Protein AF-A0A7J7KX82-F1 (afdb_monomer)

pLDDT: mean 80.0, std 15.64, range [37.56, 97.31]

InterPro domains:
  IPR004158 Protein of unknown function DUF247, plant [PF03140] (2-219)

Structure (mmCIF, N/CA/C/O backbone):
data_AF-A0A7J7KX82-F1
#
_entry.id   AF-A0A7J7KX82-F1
#
loop_
_atom_site.group_PDB
_atom_site.id
_atom_site.type_symbol
_atom_site.label_atom_id
_atom_site.label_alt_id
_atom_site.label_comp_id
_atom_site.label_asym_id
_atom_site.label_entity_id
_atom_site.label_seq_id
_atom_site.pdbx_PDB_ins_code
_atom_site.Cartn_x
_atom_site.Cartn_y
_atom_site.Cartn_z
_atom_site.occupancy
_atom_site.B_iso_or_equiv
_atom_site.auth_seq_id
_atom_site.auth_comp_id
_atom_site.auth_asym_id
_atom_site.auth_atom_id
_atom_site.pdbx_PDB_model_num
ATOM 1 N N . MET A 1 1 ? 6.424 -6.384 -19.119 1.00 61.53 1 MET A N 1
ATOM 2 C CA . MET A 1 1 ? 6.347 -5.651 -17.827 1.00 61.53 1 MET A CA 1
ATOM 3 C C . MET A 1 1 ? 6.086 -4.161 -18.017 1.00 61.53 1 MET A C 1
ATOM 5 O O . MET A 1 1 ? 5.071 -3.708 -17.515 1.00 61.53 1 MET A O 1
ATOM 9 N N . LEU A 1 2 ? 6.943 -3.405 -18.722 1.00 68.00 2 LEU A N 1
ATOM 10 C CA . LEU A 1 2 ? 6.723 -1.962 -18.949 1.00 68.00 2 LEU A CA 1
ATOM 11 C C . LEU A 1 2 ? 5.375 -1.656 -19.607 1.00 68.00 2 LEU A C 1
ATOM 13 O O . LEU A 1 2 ? 4.680 -0.732 -19.201 1.00 68.00 2 LEU A O 1
ATOM 17 N N . GLU A 1 3 ? 4.989 -2.485 -20.568 1.00 71.44 3 GLU A N 1
ATOM 18 C CA . GLU A 1 3 ? 3.703 -2.390 -21.243 1.00 71.44 3 GLU A CA 1
ATOM 19 C C . GLU A 1 3 ? 2.516 -2.591 -20.299 1.00 71.44 3 GLU A C 1
ATOM 21 O O . GLU A 1 3 ? 1.578 -1.805 -20.315 1.00 71.44 3 GLU A O 1
ATOM 26 N N . ILE A 1 4 ? 2.596 -3.563 -19.388 1.00 69.88 4 ILE A N 1
ATOM 27 C CA . ILE A 1 4 ? 1.555 -3.797 -18.379 1.00 69.88 4 ILE A CA 1
ATOM 28 C C . ILE A 1 4 ? 1.466 -2.620 -17.399 1.00 69.88 4 ILE A C 1
ATOM 30 O O . ILE A 1 4 ? 0.376 -2.138 -17.090 1.00 69.88 4 ILE A O 1
ATOM 34 N N . LEU A 1 5 ? 2.623 -2.106 -16.968 1.00 70.31 5 LEU A N 1
ATOM 35 C CA . LEU A 1 5 ? 2.697 -0.917 -16.125 1.00 70.31 5 LEU A CA 1
ATOM 36 C C . LEU A 1 5 ? 2.040 0.286 -16.832 1.00 70.31 5 LEU A C 1
ATOM 38 O O . LEU A 1 5 ? 1.214 0.966 -16.227 1.00 70.31 5 LEU A O 1
ATOM 42 N N . ARG A 1 6 ? 2.314 0.531 -18.121 1.00 67.69 6 ARG A N 1
ATOM 43 C CA . ARG A 1 6 ? 1.707 1.642 -18.883 1.00 67.69 6 ARG A CA 1
ATOM 44 C C . ARG A 1 6 ? 0.233 1.439 -19.209 1.00 67.69 6 ARG A C 1
ATOM 46 O O . ARG A 1 6 ? -0.512 2.417 -19.190 1.00 67.69 6 ARG A O 1
ATOM 53 N N . ASN A 1 7 ? -0.209 0.215 -19.466 1.00 60.25 7 ASN A N 1
ATOM 54 C CA . ASN A 1 7 ? -1.605 -0.059 -19.807 1.00 60.25 7 ASN A CA 1
ATOM 55 C C . ASN A 1 7 ? -2.540 0.238 -18.612 1.00 60.25 7 ASN A C 1
ATOM 57 O O . ASN A 1 7 ? -3.674 0.668 -18.804 1.00 60.25 7 ASN A O 1
ATOM 61 N N . SER A 1 8 ? -2.027 0.193 -17.371 1.00 55.97 8 SER A N 1
ATOM 62 C CA . SER A 1 8 ? -2.736 0.709 -16.180 1.00 55.97 8 SER A CA 1
ATOM 63 C C . SER A 1 8 ? -2.976 2.233 -16.190 1.00 55.97 8 SER A C 1
ATOM 65 O O . SER A 1 8 ? -3.756 2.758 -15.397 1.00 55.97 8 SER A O 1
ATOM 67 N N . THR A 1 9 ? -2.313 2.971 -17.090 1.00 56.44 9 THR A N 1
ATOM 68 C CA . THR A 1 9 ? -2.437 4.430 -17.237 1.00 56.44 9 THR A CA 1
ATOM 69 C C . THR A 1 9 ? -3.380 4.867 -18.364 1.00 56.44 9 THR A C 1
ATOM 71 O O . THR A 1 9 ? -3.588 6.072 -18.513 1.00 56.44 9 THR A O 1
ATOM 74 N N . GLY A 1 10 ? -3.974 3.917 -19.102 1.00 55.31 10 GLY A N 1
ATOM 75 C CA . GLY A 1 10 ? -4.936 4.170 -20.186 1.00 55.31 10 GLY A CA 1
ATOM 76 C C . GLY A 1 10 ? -4.312 4.504 -21.546 1.00 55.31 10 GLY A C 1
ATOM 77 O O . GLY A 1 10 ? -5.001 5.025 -22.417 1.00 55.31 10 GLY A O 1
ATOM 78 N N . ILE A 1 11 ? -3.014 4.245 -21.731 1.00 52.41 11 ILE A N 1
ATOM 79 C CA . ILE A 1 11 ? -2.280 4.572 -22.959 1.00 52.41 11 ILE A CA 1
ATOM 80 C C . ILE A 1 11 ? -2.223 3.329 -23.860 1.00 52.41 11 ILE A C 1
ATOM 82 O O . ILE A 1 11 ? -1.452 2.416 -23.588 1.00 52.41 11 ILE A O 1
ATOM 86 N N . SER A 1 12 ? -3.027 3.366 -24.927 1.00 53.06 12 SER A N 1
ATOM 87 C CA . SER A 1 12 ? -3.160 2.421 -26.051 1.00 53.06 12 SER A CA 1
ATOM 88 C C . SER A 1 12 ? -3.634 0.995 -25.740 1.00 53.06 12 SER A C 1
ATOM 90 O O . SER A 1 12 ? -3.102 0.297 -24.879 1.00 53.06 12 SER A O 1
ATOM 92 N N . ASN A 1 13 ? -4.637 0.541 -26.497 1.00 56.06 13 ASN A N 1
ATOM 93 C CA . ASN A 1 13 ? -5.052 -0.856 -26.534 1.00 56.06 13 ASN A CA 1
ATOM 94 C C . ASN A 1 13 ? -5.207 -1.303 -27.990 1.00 56.06 13 ASN A C 1
ATOM 96 O O . ASN A 1 13 ? -6.304 -1.627 -28.432 1.00 56.06 13 ASN A O 1
ATOM 100 N N . ASP A 1 14 ? -4.089 -1.335 -28.714 1.00 67.00 14 ASP A N 1
ATOM 101 C CA . ASP A 1 14 ? -4.005 -1.896 -30.073 1.00 67.00 14 ASP A CA 1
ATOM 102 C C . ASP A 1 14 ? -4.129 -3.440 -30.081 1.00 67.00 14 ASP A C 1
ATOM 104 O O . ASP A 1 14 ? -3.988 -4.091 -31.114 1.00 67.00 14 ASP A O 1
ATOM 108 N N . TYR A 1 15 ? -4.395 -4.035 -28.914 1.00 74.06 15 TYR A N 1
ATOM 109 C CA . TYR A 1 15 ? -4.609 -5.461 -28.712 1.00 74.06 15 TYR A CA 1
ATOM 110 C C . TYR A 1 15 ? -6.020 -5.895 -29.102 1.00 74.06 15 TYR A C 1
ATOM 112 O O . TYR A 1 15 ? -7.008 -5.206 -28.840 1.00 74.06 15 TYR A O 1
ATOM 120 N N . VAL A 1 16 ? -6.114 -7.100 -29.666 1.00 77.88 16 VAL A N 1
ATOM 121 C CA . VAL A 1 16 ? -7.385 -7.750 -30.008 1.00 77.88 16 VAL A CA 1
ATOM 122 C C . VAL A 1 16 ? -8.273 -7.904 -28.770 1.00 77.88 16 VAL A C 1
ATOM 124 O O . VAL A 1 16 ? -7.802 -8.181 -27.667 1.00 77.88 16 VAL A O 1
ATOM 127 N N . THR A 1 17 ? -9.589 -7.781 -28.950 1.00 76.06 17 THR A N 1
ATOM 128 C CA . THR A 1 17 ? -10.579 -7.840 -27.858 1.00 76.06 17 THR A CA 1
ATOM 129 C C . THR A 1 17 ? -10.581 -9.161 -27.083 1.00 76.06 17 THR A C 1
ATOM 131 O O . THR A 1 17 ? -10.982 -9.164 -25.923 1.00 76.06 17 THR A O 1
ATOM 134 N N . ASN A 1 18 ? -10.084 -10.247 -27.683 1.00 77.75 18 ASN A N 1
ATOM 135 C CA . ASN A 1 18 ? -9.970 -11.576 -27.069 1.00 77.75 18 ASN A CA 1
ATOM 136 C C . ASN A 1 18 ? -8.544 -11.917 -26.592 1.00 77.75 18 ASN A C 1
ATOM 138 O O . ASN A 1 18 ? -8.264 -13.076 -26.292 1.00 77.75 18 ASN A O 1
ATOM 142 N N . ASP A 1 19 ? -7.626 -10.946 -26.538 1.00 81.94 19 ASP A N 1
ATOM 143 C CA . ASP A 1 19 ? -6.282 -11.172 -26.001 1.00 81.94 19 ASP A CA 1
ATOM 144 C C . ASP A 1 19 ? -6.351 -11.616 -24.529 1.00 81.94 19 ASP A C 1
ATOM 146 O O . ASP A 1 19 ? -6.986 -10.968 -23.696 1.00 81.94 19 ASP A O 1
ATOM 150 N N . LEU A 1 20 ? -5.699 -12.726 -24.188 1.00 77.19 20 LEU A N 1
ATOM 151 C CA . LEU A 1 20 ? -5.800 -13.329 -22.856 1.00 77.19 20 LEU A CA 1
ATOM 152 C C . LEU A 1 20 ? -5.194 -12.461 -21.739 1.00 77.19 20 LEU A C 1
ATOM 154 O O . LEU A 1 20 ? -5.539 -12.649 -20.575 1.00 77.19 20 LEU A O 1
ATOM 158 N N . ILE A 1 21 ? -4.310 -11.518 -22.073 1.00 75.69 21 ILE A N 1
ATOM 159 C CA . ILE A 1 21 ? -3.514 -10.740 -21.114 1.00 75.69 21 ILE A CA 1
ATOM 160 C C . ILE A 1 21 ? -3.869 -9.249 -21.187 1.00 75.69 21 ILE A C 1
ATOM 162 O O . ILE A 1 21 ? -4.054 -8.597 -20.158 1.00 75.69 21 ILE A O 1
ATOM 166 N N . PHE A 1 22 ? -3.988 -8.698 -22.394 1.00 78.56 22 PHE A N 1
ATOM 167 C CA . PHE A 1 22 ? -4.140 -7.265 -22.651 1.00 78.56 22 PHE A CA 1
ATOM 168 C C . PHE A 1 22 ? -5.554 -6.852 -23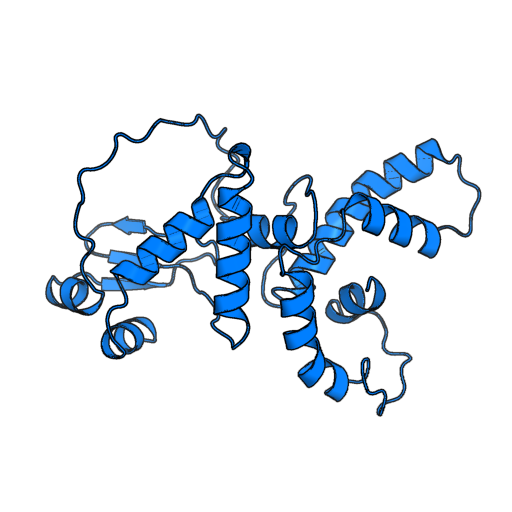.088 1.00 78.56 22 PHE A C 1
ATOM 170 O O . PHE A 1 22 ? -5.817 -5.655 -23.251 1.00 78.56 22 PHE A O 1
ATOM 177 N N . SER A 1 23 ? -6.501 -7.785 -23.224 1.00 77.75 23 SER A N 1
ATOM 178 C CA . SER A 1 23 ? -7.916 -7.416 -23.351 1.00 77.75 23 SER A CA 1
ATOM 179 C C . SER A 1 23 ? -8.463 -6.828 -22.049 1.00 77.75 23 SER A C 1
ATOM 181 O O . SER A 1 23 ? -7.850 -6.924 -20.986 1.00 77.75 23 SER A O 1
ATOM 183 N N . TYR A 1 24 ? -9.654 -6.231 -22.108 1.00 74.81 24 TYR A N 1
ATOM 184 C CA . TYR A 1 24 ? -10.359 -5.785 -20.904 1.00 74.81 24 TYR A CA 1
ATOM 185 C C . TYR A 1 24 ? -10.576 -6.935 -19.902 1.00 74.81 24 TYR A C 1
ATOM 187 O O . TYR A 1 24 ? -10.299 -6.779 -18.714 1.00 74.81 24 TYR A O 1
ATOM 195 N N . HIS A 1 25 ? -10.996 -8.107 -20.389 1.00 75.31 25 HIS A N 1
ATOM 196 C CA . HIS A 1 25 ? -11.215 -9.290 -19.554 1.00 75.31 25 HIS A CA 1
ATOM 197 C C . HIS A 1 25 ? -9.907 -9.871 -19.011 1.00 75.31 25 HIS A C 1
ATOM 199 O O . HIS A 1 25 ? -9.822 -10.173 -17.821 1.00 75.31 25 HIS A O 1
ATOM 205 N N . GLY A 1 26 ? -8.876 -9.967 -19.856 1.00 75.44 26 GLY A N 1
ATOM 206 C CA . GLY A 1 26 ? -7.535 -10.384 -19.446 1.00 75.44 26 GLY A CA 1
ATOM 207 C C . GLY A 1 26 ? -7.003 -9.500 -18.323 1.00 75.44 26 GLY A C 1
ATOM 208 O O . GLY A 1 26 ? -6.550 -10.005 -17.304 1.00 75.44 26 GLY A O 1
ATOM 209 N N . LYS A 1 27 ? -7.178 -8.178 -18.428 1.00 73.94 27 LYS A N 1
ATOM 210 C CA . LYS A 1 27 ? -6.780 -7.230 -17.379 1.00 73.94 27 LYS A CA 1
ATOM 211 C C . LYS A 1 27 ? -7.512 -7.467 -16.060 1.00 73.94 27 LYS A C 1
ATOM 213 O O . LYS A 1 27 ? -6.858 -7.527 -15.026 1.00 73.94 27 LYS A O 1
ATOM 218 N N . LEU A 1 28 ? -8.837 -7.603 -16.071 1.00 74.19 28 LEU A N 1
ATOM 219 C CA . LEU A 1 28 ? -9.590 -7.798 -14.826 1.00 74.19 28 LEU A CA 1
ATOM 220 C C . LEU A 1 28 ? -9.143 -9.053 -14.064 1.00 74.19 28 LEU A C 1
ATOM 222 O O . LEU A 1 28 ? -9.024 -9.002 -12.844 1.00 74.19 28 LEU A O 1
ATOM 226 N N . ASN A 1 29 ? -8.838 -10.135 -14.781 1.00 77.12 29 ASN A N 1
ATOM 227 C CA . ASN A 1 29 ? -8.488 -11.414 -14.163 1.00 77.12 29 ASN A CA 1
ATOM 228 C C . ASN A 1 29 ? -6.988 -11.552 -13.861 1.00 77.12 29 ASN A C 1
ATOM 230 O O . ASN A 1 29 ? -6.616 -12.116 -12.841 1.00 77.12 29 ASN A O 1
ATOM 234 N N . PHE A 1 30 ? -6.115 -11.031 -14.726 1.00 81.69 30 PHE A N 1
ATOM 235 C CA . PHE A 1 30 ? -4.665 -11.222 -14.624 1.00 81.69 30 PHE A CA 1
ATOM 236 C C . PHE A 1 30 ? -3.967 -10.148 -13.778 1.00 81.69 30 PHE A C 1
ATOM 238 O O . PHE A 1 30 ? -2.919 -10.407 -13.183 1.00 81.69 30 PHE A O 1
ATOM 245 N N . MET A 1 31 ? -4.506 -8.921 -13.721 1.00 80.56 31 MET A N 1
ATOM 246 C CA . MET A 1 31 ? -3.845 -7.822 -13.002 1.00 80.56 31 MET A CA 1
ATOM 247 C C . MET A 1 31 ? -3.666 -8.081 -11.498 1.00 80.56 31 MET A C 1
ATOM 249 O O . MET A 1 31 ? -2.587 -7.743 -11.009 1.00 80.56 31 MET A O 1
ATOM 253 N N . PRO A 1 32 ? -4.628 -8.668 -10.752 1.00 82.69 32 PRO A N 1
ATOM 254 C CA . PRO A 1 32 ? -4.427 -8.970 -9.332 1.00 82.69 32 PRO A CA 1
ATOM 255 C C . PRO A 1 32 ? -3.244 -9.917 -9.094 1.00 82.69 32 PRO A C 1
ATOM 257 O O . PRO A 1 32 ? -2.364 -9.623 -8.282 1.00 82.69 32 PRO A O 1
ATOM 260 N N . ASP A 1 33 ? -3.157 -11.001 -9.867 1.00 86.00 33 ASP A N 1
ATOM 261 C CA . ASP A 1 33 ? -2.069 -11.977 -9.766 1.00 86.00 33 ASP A CA 1
ATOM 262 C C . ASP A 1 33 ? -0.716 -11.373 -10.114 1.00 86.00 33 ASP A C 1
ATOM 264 O O . ASP A 1 33 ? 0.276 -11.586 -9.413 1.00 86.00 33 ASP A O 1
ATOM 268 N N . LEU A 1 34 ? -0.676 -10.562 -11.169 1.00 87.25 34 LEU A N 1
ATOM 269 C CA . LEU A 1 34 ? 0.543 -9.878 -11.554 1.00 87.25 34 LEU A CA 1
ATOM 270 C C . LEU A 1 34 ? 0.965 -8.831 -10.518 1.00 87.25 34 LEU A C 1
ATOM 272 O O . LEU A 1 34 ? 2.155 -8.697 -10.237 1.00 87.25 34 LEU A O 1
ATOM 276 N N . LYS A 1 35 ? 0.016 -8.075 -9.952 1.00 87.38 35 LYS A N 1
ATOM 277 C CA . LYS A 1 35 ? 0.288 -7.115 -8.874 1.00 87.38 35 LYS A CA 1
ATOM 278 C C . LYS A 1 35 ? 0.925 -7.838 -7.694 1.00 87.38 35 LYS A C 1
ATOM 280 O O . LYS A 1 35 ? 1.985 -7.410 -7.239 1.00 87.38 35 LYS A O 1
ATOM 285 N N . ARG A 1 36 ? 0.332 -8.954 -7.261 1.00 90.56 36 ARG A N 1
ATOM 286 C CA . ARG A 1 36 ? 0.880 -9.814 -6.206 1.00 90.56 36 ARG A CA 1
ATOM 287 C C . ARG A 1 36 ? 2.307 -10.250 -6.536 1.00 90.56 36 ARG A C 1
ATOM 289 O O . ARG A 1 36 ? 3.201 -9.996 -5.737 1.00 90.56 36 ARG A O 1
ATOM 296 N N . ASP A 1 37 ? 2.536 -10.803 -7.729 1.00 90.94 37 ASP A N 1
ATOM 297 C CA . ASP A 1 37 ? 3.858 -11.243 -8.201 1.00 90.94 37 ASP A CA 1
ATOM 298 C C . ASP A 1 37 ? 4.904 -10.113 -8.162 1.00 90.94 37 ASP A C 1
ATOM 300 O O . ASP A 1 37 ? 6.022 -10.312 -7.686 1.00 90.94 37 ASP A O 1
ATOM 304 N N . LYS A 1 38 ? 4.558 -8.897 -8.606 1.00 89.62 38 LYS A N 1
ATOM 305 C CA . LYS A 1 38 ? 5.487 -7.746 -8.619 1.00 89.62 38 LYS A CA 1
ATOM 306 C C . LYS A 1 38 ? 5.751 -7.125 -7.253 1.00 89.62 38 LYS A C 1
ATOM 308 O O . LYS A 1 38 ? 6.755 -6.425 -7.096 1.00 89.62 38 LYS A O 1
ATOM 313 N N . LEU A 1 39 ? 4.891 -7.383 -6.275 1.00 93.50 39 LEU A N 1
ATOM 314 C CA . LEU A 1 39 ? 5.072 -6.945 -4.893 1.00 93.50 39 LEU A CA 1
ATOM 315 C C . LEU A 1 39 ? 5.727 -8.019 -4.010 1.00 93.50 39 LEU A C 1
ATOM 317 O O . LEU A 1 39 ? 6.002 -7.754 -2.843 1.00 93.50 39 LEU A O 1
ATOM 321 N N . MET A 1 40 ? 6.059 -9.195 -4.551 1.00 94.31 40 MET A N 1
ATOM 322 C CA . MET A 1 40 ? 6.825 -10.194 -3.807 1.00 94.31 40 MET A CA 1
ATOM 323 C C . MET A 1 40 ? 8.292 -9.789 -3.654 1.00 94.31 40 MET A C 1
ATOM 325 O O . MET A 1 40 ? 8.960 -9.465 -4.637 1.00 94.31 40 MET A O 1
ATOM 329 N N . LEU A 1 41 ? 8.838 -9.901 -2.444 1.00 91.75 41 LEU A N 1
ATOM 330 C CA . LEU A 1 41 ? 10.233 -9.589 -2.128 1.00 91.75 41 LEU A CA 1
ATOM 331 C C . LEU A 1 41 ? 11.217 -10.420 -2.970 1.00 91.75 41 LEU A C 1
ATOM 333 O O . LEU A 1 41 ? 12.236 -9.907 -3.421 1.00 91.75 41 LEU A O 1
ATOM 337 N N . GLN A 1 42 ? 10.874 -11.680 -3.251 1.00 89.94 42 GLN A N 1
ATOM 338 C CA . GLN A 1 42 ? 11.682 -12.589 -4.075 1.00 89.94 42 GLN A CA 1
ATOM 339 C C . GLN A 1 42 ? 11.688 -12.248 -5.577 1.00 89.94 42 GLN A C 1
ATOM 341 O O . GLN A 1 42 ? 12.527 -12.755 -6.314 1.00 89.94 42 GLN A O 1
ATOM 346 N N . ASN A 1 43 ? 10.763 -11.401 -6.040 1.00 90.06 43 ASN A N 1
ATOM 347 C CA . ASN A 1 43 ? 10.582 -11.054 -7.452 1.00 90.06 43 ASN A CA 1
ATOM 348 C C . ASN A 1 43 ? 10.775 -9.546 -7.694 1.00 90.06 43 ASN A C 1
ATOM 350 O O . ASN A 1 43 ? 10.043 -8.903 -8.452 1.00 90.06 43 ASN A O 1
ATOM 354 N N . GLN A 1 44 ? 11.757 -8.953 -7.011 1.00 91.44 44 GLN A N 1
ATOM 355 C CA . GLN A 1 44 ? 12.069 -7.538 -7.169 1.00 91.44 44 GLN A CA 1
ATOM 356 C C . GLN A 1 44 ? 13.012 -7.299 -8.343 1.00 91.44 44 GLN A C 1
ATOM 358 O O . GLN A 1 44 ? 14.143 -7.779 -8.390 1.00 91.44 44 GLN A O 1
ATOM 363 N N . LEU A 1 45 ? 12.542 -6.486 -9.286 1.00 87.44 45 LEU A N 1
ATOM 364 C CA . LEU A 1 45 ? 13.356 -5.987 -10.383 1.00 87.44 45 LEU A CA 1
ATOM 365 C C . LEU A 1 45 ? 13.966 -4.639 -9.981 1.00 87.44 45 LEU A C 1
ATOM 367 O O . LEU A 1 45 ? 13.215 -3.725 -9.618 1.00 87.44 45 LEU A O 1
ATOM 371 N N . PRO A 1 46 ? 15.301 -4.480 -10.065 1.00 91.06 46 PRO A N 1
ATOM 372 C CA . PRO A 1 46 ? 15.951 -3.219 -9.740 1.00 91.06 46 PRO A CA 1
ATOM 373 C C . PRO A 1 46 ? 15.412 -2.071 -10.594 1.00 91.06 46 PRO A C 1
ATOM 375 O O . PRO A 1 46 ? 15.263 -2.199 -11.813 1.00 91.06 46 PRO A O 1
ATOM 378 N N . MET A 1 47 ? 15.204 -0.905 -9.986 1.00 89.62 47 MET A N 1
ATOM 379 C CA . MET A 1 47 ? 14.729 0.290 -10.685 1.00 89.62 47 MET A CA 1
ATOM 380 C C . MET A 1 47 ? 15.672 0.691 -11.829 1.00 89.62 47 MET A C 1
ATOM 382 O O . MET A 1 47 ? 15.225 1.148 -12.879 1.00 89.62 47 MET A O 1
ATOM 386 N N . LEU A 1 48 ? 16.978 0.441 -11.676 1.00 87.69 48 LEU A N 1
ATOM 387 C CA . LEU A 1 48 ? 17.974 0.646 -12.730 1.00 87.69 48 LEU A CA 1
ATOM 388 C C . LEU A 1 48 ? 17.660 -0.157 -14.004 1.00 87.69 48 LEU A C 1
ATOM 390 O O . LEU A 1 48 ? 17.828 0.361 -15.108 1.00 87.69 48 LEU A O 1
ATOM 394 N N . LEU A 1 49 ? 17.195 -1.402 -13.865 1.00 86.88 49 LEU A N 1
ATOM 395 C CA . LEU A 1 49 ? 16.803 -2.229 -15.006 1.00 86.88 49 LEU A CA 1
ATOM 396 C C . LEU A 1 49 ? 15.585 -1.626 -15.712 1.00 86.88 49 LEU A C 1
ATOM 398 O O . LEU A 1 49 ? 15.595 -1.491 -16.932 1.00 86.88 49 LEU A O 1
ATOM 402 N N . LEU A 1 50 ? 14.569 -1.202 -14.955 1.00 86.19 50 LEU A N 1
ATOM 403 C CA . LEU A 1 50 ? 13.369 -0.573 -15.516 1.00 86.19 50 LEU A CA 1
ATOM 404 C C . LEU A 1 50 ? 13.698 0.734 -16.250 1.00 86.19 50 LEU A C 1
ATOM 406 O O . LEU A 1 50 ? 13.218 0.942 -17.363 1.00 86.19 50 LEU A O 1
ATOM 410 N N . LYS A 1 51 ? 14.578 1.570 -15.683 1.00 83.12 51 LYS A N 1
ATOM 411 C CA . LYS A 1 51 ? 15.086 2.792 -16.330 1.00 83.12 51 LYS A CA 1
ATOM 412 C C . LYS A 1 51 ? 15.790 2.478 -17.656 1.00 83.12 51 LYS A C 1
ATOM 414 O O . LYS A 1 51 ? 15.506 3.125 -18.662 1.00 83.12 51 LYS A O 1
ATOM 419 N N . LYS A 1 52 ? 16.655 1.454 -17.688 1.00 81.81 52 LYS A N 1
ATOM 420 C CA . LYS A 1 52 ? 17.332 1.001 -18.919 1.00 81.81 52 LYS A CA 1
ATOM 421 C C . LYS A 1 52 ? 16.348 0.493 -19.973 1.00 81.81 52 LYS A C 1
ATOM 423 O O . LYS A 1 52 ? 16.505 0.822 -21.143 1.00 81.81 52 LYS A O 1
ATOM 428 N N . LEU A 1 53 ? 15.332 -0.273 -19.576 1.00 81.31 53 LEU A N 1
ATOM 429 C CA . LEU A 1 53 ? 14.318 -0.772 -20.508 1.00 81.31 53 LEU A CA 1
ATOM 430 C C . LEU A 1 53 ? 13.500 0.375 -21.122 1.00 81.31 53 LEU A C 1
ATOM 432 O O . LEU A 1 53 ? 13.309 0.391 -22.334 1.00 81.31 53 LEU A O 1
ATOM 436 N N . VAL A 1 54 ? 13.091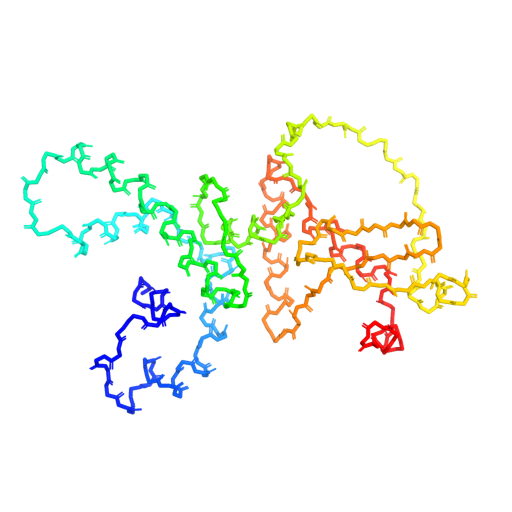 1.369 -20.321 1.00 78.31 54 VAL A N 1
ATOM 437 C CA . VAL A 1 54 ? 12.404 2.572 -20.833 1.00 78.31 54 VAL A CA 1
ATOM 438 C C . VAL A 1 54 ? 13.308 3.346 -21.791 1.00 78.31 54 VAL A C 1
ATOM 440 O O . VAL A 1 54 ? 12.845 3.815 -22.827 1.00 78.31 54 VAL A O 1
ATOM 443 N N . TYR A 1 55 ? 14.599 3.466 -21.475 1.00 75.56 55 TYR A N 1
ATOM 444 C CA . TYR A 1 55 ? 15.568 4.117 -22.354 1.00 75.56 55 TYR A CA 1
ATOM 445 C C . TYR A 1 55 ? 15.680 3.419 -23.717 1.00 75.56 55 TYR A C 1
ATOM 447 O O . TYR A 1 55 ? 15.579 4.080 -24.744 1.00 75.56 55 TYR A O 1
ATOM 455 N N . VAL A 1 56 ? 15.841 2.092 -23.741 1.00 77.19 56 VAL A N 1
ATOM 456 C CA . VAL A 1 56 ? 15.955 1.322 -24.995 1.00 77.19 56 VAL A CA 1
ATOM 457 C C . VAL A 1 56 ? 14.676 1.411 -25.827 1.00 77.19 56 VAL A C 1
ATOM 459 O O . VAL A 1 56 ? 14.743 1.569 -27.040 1.00 77.19 56 VAL A O 1
ATOM 462 N N . GLU A 1 57 ? 13.512 1.349 -25.184 1.00 71.44 57 GLU A N 1
ATOM 463 C CA . GLU A 1 57 ? 12.218 1.469 -25.860 1.00 71.44 57 GLU A CA 1
ATOM 464 C C . GLU A 1 57 ? 12.009 2.863 -26.483 1.00 71.44 57 GLU A C 1
ATOM 466 O O . GLU A 1 57 ? 11.465 2.982 -27.579 1.00 71.44 57 GLU A O 1
ATOM 471 N N . THR A 1 58 ? 12.444 3.924 -25.795 1.00 69.12 58 THR A N 1
ATOM 472 C CA . THR A 1 58 ? 12.254 5.320 -26.236 1.00 69.12 58 THR A CA 1
ATOM 473 C C . THR A 1 58 ? 13.357 5.828 -27.172 1.00 69.12 58 THR A C 1
ATOM 475 O O . THR A 1 58 ? 13.154 6.803 -27.894 1.00 69.12 58 THR A O 1
ATOM 478 N N . GLY A 1 59 ? 14.525 5.183 -27.186 1.00 62.38 59 GLY A N 1
ATOM 479 C CA . GLY A 1 59 ? 15.712 5.633 -27.905 1.00 62.38 59 GLY A CA 1
ATOM 480 C C . GLY A 1 59 ? 15.855 5.039 -29.305 1.00 62.38 59 GLY A C 1
ATOM 481 O O . GLY A 1 59 ? 16.537 4.033 -29.481 1.00 62.38 59 GLY A O 1
ATOM 482 N N . LYS A 1 60 ? 15.311 5.723 -30.322 1.00 54.97 60 LYS A N 1
ATOM 483 C CA . LYS A 1 60 ? 15.754 5.583 -31.728 1.00 54.97 60 LYS A CA 1
ATOM 484 C C . LYS A 1 60 ? 16.714 6.689 -32.194 1.00 54.97 60 LYS A C 1
ATOM 486 O O . LYS A 1 60 ? 17.180 6.623 -33.327 1.00 54.97 60 LYS A O 1
ATOM 491 N N . GLU A 1 61 ? 17.068 7.669 -31.356 1.00 56.53 61 GLU A N 1
ATOM 492 C CA . GLU A 1 61 ? 17.895 8.808 -31.788 1.00 56.53 61 GLU A CA 1
ATOM 493 C C . GLU A 1 61 ? 19.209 8.982 -31.016 1.00 56.53 61 GLU A C 1
ATOM 495 O O . GLU A 1 61 ? 19.279 8.904 -29.789 1.00 56.53 61 GLU A O 1
ATOM 500 N N . LYS A 1 62 ? 20.268 9.245 -31.794 1.00 55.50 62 LYS A N 1
ATOM 501 C CA . LYS A 1 62 ? 21.658 9.461 -31.375 1.00 55.50 62 LYS A CA 1
ATOM 502 C C . LYS A 1 62 ? 21.831 10.826 -30.690 1.00 55.50 62 LYS A C 1
ATOM 504 O O . LYS A 1 62 ? 22.454 11.723 -31.245 1.00 55.50 62 LYS A O 1
ATOM 509 N N . VAL A 1 63 ? 21.308 10.995 -29.481 1.00 55.69 63 VAL A N 1
ATOM 510 C CA . VAL A 1 63 ? 21.746 12.081 -28.584 1.00 55.69 63 VAL A CA 1
ATOM 511 C C . VAL A 1 63 ? 22.875 11.538 -27.704 1.00 55.69 63 VAL A C 1
ATOM 513 O O . VAL A 1 63 ? 22.880 10.353 -27.367 1.00 55.69 63 VAL A O 1
ATOM 516 N N . THR A 1 64 ? 23.868 12.368 -27.365 1.00 57.59 64 THR A N 1
ATOM 517 C CA . THR A 1 64 ? 25.030 11.962 -26.556 1.00 57.59 64 THR A CA 1
ATOM 518 C C . THR A 1 64 ? 24.580 11.197 -25.309 1.00 57.59 64 THR A C 1
ATOM 520 O O . THR A 1 64 ? 23.827 11.707 -24.480 1.00 57.59 64 THR A O 1
ATOM 523 N N . PHE A 1 65 ? 25.041 9.947 -25.206 1.00 59.09 65 PHE A N 1
ATOM 524 C CA . PHE A 1 65 ? 24.590 8.925 -24.253 1.00 59.09 65 PHE A CA 1
ATOM 525 C C . PHE A 1 65 ? 24.438 9.455 -22.817 1.00 59.09 65 PHE A C 1
ATOM 527 O O . PHE A 1 65 ? 23.441 9.186 -22.158 1.00 59.09 65 PHE A O 1
ATOM 534 N N . LEU A 1 66 ? 25.372 10.296 -22.363 1.00 55.59 66 LEU A N 1
ATOM 535 C CA . LEU A 1 66 ? 25.371 10.888 -21.022 1.00 55.59 66 LEU A CA 1
ATOM 536 C C . LEU A 1 66 ? 24.274 11.947 -20.795 1.00 55.59 66 LEU A C 1
ATOM 538 O O . LEU A 1 66 ? 23.658 11.955 -19.730 1.00 55.59 66 LEU A O 1
ATOM 542 N N . LEU A 1 67 ? 23.990 12.814 -21.775 1.00 56.56 67 LEU A N 1
ATOM 543 C CA . LEU A 1 67 ? 22.971 13.869 -21.648 1.00 56.56 67 LEU A CA 1
ATOM 544 C C . LEU A 1 67 ? 21.554 13.274 -21.700 1.00 56.56 67 LEU A C 1
ATOM 546 O O . LEU A 1 67 ? 20.670 13.670 -20.940 1.00 56.56 67 LEU A O 1
ATOM 550 N N . LEU A 1 68 ? 21.371 12.268 -22.561 1.00 55.28 68 LEU A N 1
ATOM 551 C CA . LEU A 1 68 ? 20.143 11.483 -22.668 1.00 55.28 68 LEU A CA 1
ATOM 552 C C . LEU A 1 68 ? 19.906 10.677 -21.383 1.00 55.28 68 LEU A C 1
ATOM 554 O O . LEU A 1 68 ? 18.809 10.732 -20.843 1.00 55.28 68 LEU A O 1
ATOM 558 N N . ILE A 1 69 ? 20.932 10.007 -20.838 1.00 55.00 69 ILE A N 1
ATOM 559 C CA . ILE A 1 69 ? 20.834 9.302 -19.549 1.00 55.00 69 ILE A CA 1
ATOM 560 C C . ILE A 1 69 ? 20.459 10.260 -18.428 1.00 55.00 69 ILE A C 1
ATOM 562 O O . ILE A 1 69 ? 19.604 9.906 -17.629 1.00 55.00 69 ILE A O 1
ATOM 566 N N . PHE A 1 70 ? 21.042 11.455 -18.351 1.00 54.50 70 PHE A N 1
ATOM 567 C CA . PHE A 1 70 ? 20.724 12.405 -17.284 1.00 54.50 70 PHE A CA 1
ATOM 568 C C . PHE A 1 70 ? 19.276 12.927 -17.379 1.00 54.50 70 PHE A C 1
ATOM 570 O O . PHE A 1 70 ? 18.529 12.870 -16.401 1.00 54.50 70 PHE A O 1
ATOM 577 N N . LEU A 1 71 ? 18.832 13.350 -18.571 1.00 52.56 71 LEU A N 1
ATOM 578 C CA . LEU A 1 71 ? 17.467 13.847 -18.801 1.00 52.56 71 LEU A CA 1
ATOM 579 C C . LEU A 1 71 ? 16.404 12.742 -18.688 1.00 52.56 71 LEU A C 1
ATOM 581 O O . LEU A 1 71 ? 15.331 12.970 -18.121 1.00 52.56 71 LEU A O 1
ATOM 585 N N . VAL A 1 72 ? 16.709 11.534 -19.174 1.00 54.06 72 VAL A N 1
ATOM 586 C CA . VAL A 1 72 ? 15.871 10.345 -18.986 1.00 54.06 72 VAL A CA 1
ATOM 587 C C . VAL A 1 72 ? 15.886 9.930 -17.528 1.00 54.06 72 VAL A C 1
ATOM 589 O O . VAL A 1 72 ? 14.826 9.633 -17.018 1.00 54.06 72 VAL A O 1
ATOM 592 N N . SER A 1 73 ? 16.999 9.952 -16.798 1.00 53.31 73 SER A N 1
ATOM 593 C CA . SER A 1 73 ? 17.026 9.509 -15.392 1.00 53.31 73 SER A CA 1
ATOM 594 C C . SER A 1 73 ? 16.094 10.338 -14.508 1.00 53.31 73 SER A C 1
ATOM 596 O O . SER A 1 73 ? 15.352 9.758 -13.721 1.00 53.31 73 SER A O 1
ATOM 598 N N . ILE A 1 74 ? 16.046 11.661 -14.701 1.00 55.00 74 ILE A N 1
ATOM 599 C CA . ILE A 1 74 ? 15.171 12.550 -13.920 1.00 55.00 74 ILE A CA 1
ATOM 600 C C . ILE A 1 74 ? 13.700 12.405 -14.342 1.00 55.00 74 ILE A C 1
ATOM 602 O O . ILE A 1 74 ? 12.824 12.283 -13.489 1.00 55.00 74 ILE A O 1
ATOM 606 N N . ARG A 1 75 ? 13.394 12.371 -15.650 1.00 59.69 75 ARG A N 1
ATOM 607 C CA . ARG A 1 75 ? 12.001 12.221 -16.119 1.00 59.69 75 ARG A CA 1
ATOM 608 C C . ARG A 1 75 ? 11.457 10.795 -16.017 1.00 59.69 75 ARG A C 1
ATOM 610 O O . ARG A 1 75 ? 10.256 10.622 -15.835 1.00 59.69 75 ARG A O 1
ATOM 617 N N . SER A 1 76 ? 12.315 9.787 -16.133 1.00 64.62 76 SER A N 1
ATOM 618 C CA . SER A 1 76 ? 11.943 8.368 -16.077 1.00 64.62 76 SER A CA 1
ATOM 619 C C . SER A 1 76 ? 11.658 7.909 -14.663 1.00 64.62 76 SER A C 1
ATOM 621 O O . SER A 1 76 ? 10.818 7.039 -14.507 1.00 64.62 76 SER A O 1
ATOM 623 N N . GLU A 1 77 ? 12.297 8.478 -13.641 1.00 75.62 77 GLU A N 1
ATOM 624 C CA . GLU A 1 77 ? 12.054 8.069 -12.259 1.00 75.62 77 GLU A CA 1
ATOM 625 C C . GLU A 1 77 ? 10.654 8.468 -11.803 1.00 75.62 77 GLU A C 1
ATOM 627 O O . GLU A 1 77 ? 9.868 7.604 -11.425 1.00 75.62 77 GLU A O 1
ATOM 632 N N . ASP A 1 78 ? 10.280 9.738 -11.958 1.00 82.19 78 ASP A N 1
ATOM 633 C CA . ASP A 1 78 ? 8.917 10.183 -11.656 1.00 82.19 78 ASP A CA 1
ATOM 634 C C . ASP A 1 78 ? 7.881 9.500 -12.551 1.00 82.19 78 ASP A C 1
ATOM 636 O O . ASP A 1 78 ? 6.799 9.140 -12.087 1.00 82.19 78 ASP A O 1
ATOM 640 N N . PHE A 1 79 ? 8.208 9.277 -13.826 1.00 82.56 79 PHE A N 1
ATOM 641 C CA . PHE A 1 79 ? 7.337 8.542 -14.737 1.00 82.56 79 PHE A CA 1
ATOM 642 C C . PHE A 1 79 ? 7.135 7.085 -14.297 1.00 82.56 79 PHE A C 1
ATOM 644 O O . PHE A 1 79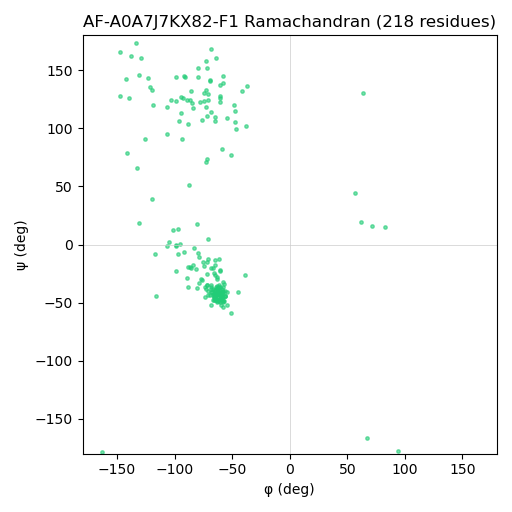 ? 5.994 6.630 -14.216 1.00 82.56 79 PHE A O 1
ATOM 651 N N . LEU A 1 80 ? 8.209 6.353 -13.993 1.00 86.25 80 LEU A N 1
ATOM 652 C CA . LEU A 1 80 ? 8.162 4.958 -13.555 1.00 86.25 80 LEU A CA 1
ATOM 653 C C . LEU A 1 80 ? 7.466 4.844 -12.208 1.00 86.25 80 LEU A C 1
ATOM 655 O O . LEU A 1 80 ? 6.547 4.042 -12.084 1.00 86.25 80 LEU A O 1
ATOM 659 N N . ASN A 1 81 ? 7.818 5.693 -11.244 1.00 89.81 81 ASN A N 1
ATOM 660 C CA . ASN A 1 81 ? 7.179 5.729 -9.936 1.00 89.81 81 ASN A CA 1
ATOM 661 C C . ASN A 1 81 ? 5.676 5.999 -10.082 1.00 89.81 81 ASN A C 1
ATOM 663 O O . ASN A 1 81 ? 4.863 5.275 -9.516 1.00 89.81 81 ASN A O 1
ATOM 667 N N . LYS A 1 82 ? 5.281 6.970 -10.916 1.00 87.12 82 LYS A N 1
ATOM 668 C CA . LYS A 1 82 ? 3.867 7.254 -11.209 1.00 87.12 82 LYS A CA 1
ATOM 669 C C . LYS A 1 82 ? 3.155 6.076 -11.848 1.00 87.12 82 LYS A C 1
ATOM 671 O O . LYS A 1 82 ? 2.014 5.789 -11.494 1.00 87.12 82 LYS A O 1
ATOM 676 N N . THR A 1 83 ? 3.811 5.424 -12.796 1.00 85.88 83 THR A N 1
ATOM 677 C CA . THR A 1 83 ? 3.255 4.282 -13.521 1.00 85.88 83 THR A CA 1
ATOM 678 C C . THR A 1 83 ? 3.078 3.086 -12.582 1.00 85.88 83 THR A C 1
ATOM 680 O O . THR A 1 83 ? 2.014 2.480 -12.564 1.00 85.88 83 THR A O 1
ATOM 683 N N . ILE A 1 84 ? 4.068 2.804 -11.732 1.00 89.88 84 ILE A N 1
ATOM 684 C CA . ILE A 1 84 ? 4.020 1.745 -10.717 1.00 89.88 84 ILE A CA 1
ATOM 685 C C . ILE A 1 84 ? 2.934 2.031 -9.674 1.00 89.88 84 ILE A C 1
ATOM 687 O O . ILE A 1 84 ? 2.140 1.148 -9.372 1.00 89.88 84 ILE A O 1
ATOM 691 N N . VAL A 1 85 ? 2.839 3.262 -9.161 1.00 89.94 85 VAL A N 1
ATOM 692 C CA . VAL A 1 85 ? 1.789 3.628 -8.194 1.00 89.94 85 VAL A CA 1
ATOM 693 C C . VAL A 1 85 ? 0.400 3.476 -8.801 1.00 89.94 85 VAL A C 1
ATOM 695 O O . VAL A 1 85 ? -0.482 2.937 -8.144 1.00 89.94 85 VAL A O 1
ATOM 698 N N . LYS A 1 86 ? 0.197 3.898 -10.054 1.00 86.75 86 LYS A N 1
ATOM 699 C CA . LYS A 1 86 ? -1.083 3.692 -10.747 1.00 86.75 86 LYS A CA 1
ATOM 700 C C . LYS A 1 86 ? -1.409 2.215 -10.952 1.00 86.75 86 LYS A C 1
ATOM 702 O O . LYS A 1 86 ? -2.569 1.844 -10.828 1.00 86.75 86 LYS A O 1
ATOM 707 N N . PHE A 1 87 ? -0.403 1.396 -11.241 1.00 86.12 87 PHE A N 1
ATOM 708 C CA . PHE A 1 87 ? -0.572 -0.045 -11.379 1.00 86.12 87 PHE A CA 1
ATOM 709 C C . PHE A 1 87 ? -0.988 -0.698 -10.051 1.00 86.12 87 PHE A C 1
ATOM 711 O O . PHE A 1 87 ? -1.956 -1.452 -10.020 1.00 86.12 87 PHE A O 1
ATOM 718 N N . CYS A 1 88 ? -0.310 -0.380 -8.945 1.00 87.00 88 CYS A N 1
ATOM 719 C CA . CYS A 1 88 ? -0.595 -0.997 -7.646 1.00 87.00 88 CYS A CA 1
ATOM 720 C C . CYS A 1 88 ? -1.834 -0.411 -6.943 1.00 87.00 88 CYS A C 1
ATOM 722 O O . CYS A 1 88 ? -2.530 -1.131 -6.226 1.00 87.00 88 CYS A O 1
ATOM 724 N N . SER A 1 89 ? -2.092 0.884 -7.143 1.00 84.50 89 SER A N 1
ATOM 725 C CA . SER A 1 89 ? -3.158 1.664 -6.505 1.00 84.50 89 SER A CA 1
ATOM 726 C C . SER A 1 89 ? -3.792 2.654 -7.501 1.00 84.50 89 SER A C 1
ATOM 728 O O . SER A 1 89 ? -3.521 3.858 -7.437 1.00 84.50 89 SER A O 1
ATOM 730 N N . PRO A 1 90 ? -4.690 2.207 -8.400 1.00 80.38 90 PRO A N 1
ATOM 731 C CA . PRO A 1 90 ? -5.248 3.050 -9.467 1.00 80.38 90 PRO A CA 1
ATOM 732 C C . PRO A 1 90 ? -5.944 4.327 -8.977 1.00 80.38 90 PRO A C 1
ATOM 734 O O . PRO A 1 90 ? -5.883 5.373 -9.623 1.00 80.38 90 PRO A O 1
ATOM 737 N N . SER A 1 91 ? -6.585 4.267 -7.807 1.00 77.25 91 SER A N 1
ATOM 738 C CA . SER A 1 91 ? -7.295 5.402 -7.201 1.00 77.25 91 SER A CA 1
ATOM 739 C C . SER A 1 91 ? -6.386 6.358 -6.414 1.00 77.25 91 SER A C 1
ATOM 741 O O . SER A 1 91 ? -6.867 7.352 -5.866 1.00 77.25 91 SER A O 1
ATOM 743 N N . GLN A 1 92 ? -5.090 6.063 -6.297 1.00 78.62 92 GLN A N 1
ATOM 744 C CA . GLN A 1 92 ? -4.157 6.859 -5.510 1.00 78.62 92 GLN A CA 1
ATOM 745 C C . GLN A 1 92 ? -3.596 8.024 -6.326 1.00 78.62 92 GLN A C 1
ATOM 747 O O . GLN A 1 92 ? -3.129 7.879 -7.456 1.00 78.62 92 GLN A O 1
ATOM 752 N N . ARG A 1 93 ? -3.613 9.219 -5.730 1.00 78.06 93 ARG A N 1
ATOM 753 C CA . ARG A 1 93 ? -2.972 10.392 -6.330 1.00 78.06 93 ARG A CA 1
ATOM 754 C C . ARG A 1 93 ? -1.459 10.244 -6.211 1.00 78.06 93 ARG A C 1
ATOM 756 O O . ARG A 1 93 ? -0.933 10.215 -5.103 1.00 78.06 93 ARG A O 1
ATOM 763 N N . PHE A 1 94 ? -0.774 10.187 -7.350 1.00 79.56 94 PHE A N 1
ATOM 764 C CA . PHE A 1 94 ? 0.685 10.167 -7.379 1.00 79.56 94 PHE A CA 1
ATOM 765 C C . PHE A 1 94 ? 1.273 11.510 -6.944 1.00 79.56 94 PHE A C 1
ATOM 767 O O . PHE A 1 94 ? 0.796 12.572 -7.356 1.00 79.56 94 PHE A O 1
ATOM 774 N N . ARG A 1 95 ? 2.367 11.447 -6.189 1.00 78.38 95 ARG A N 1
ATOM 775 C CA . ARG A 1 95 ? 3.289 12.564 -5.965 1.00 78.38 95 ARG A CA 1
ATOM 776 C C . ARG A 1 95 ? 4.705 12.040 -6.041 1.00 78.38 95 ARG A C 1
ATOM 778 O O . ARG A 1 95 ? 4.907 10.841 -5.916 1.00 78.38 95 ARG A O 1
ATOM 785 N N . ASN A 1 96 ? 5.666 12.936 -6.222 1.00 82.31 96 ASN A N 1
ATOM 786 C CA . ASN A 1 96 ? 7.070 12.557 -6.261 1.00 82.31 96 ASN A CA 1
ATOM 787 C C . ASN A 1 96 ? 7.470 11.896 -4.923 1.00 82.31 96 ASN A C 1
ATOM 789 O O . ASN A 1 96 ? 7.205 12.439 -3.851 1.00 82.31 96 ASN A O 1
ATOM 793 N N . ILE A 1 97 ? 8.032 10.688 -5.014 1.00 84.44 97 ILE A N 1
ATOM 794 C CA . ILE A 1 97 ? 8.387 9.807 -3.884 1.00 84.44 97 ILE A CA 1
ATOM 795 C C . ILE A 1 97 ? 9.908 9.806 -3.636 1.00 84.44 97 ILE A C 1
ATOM 797 O O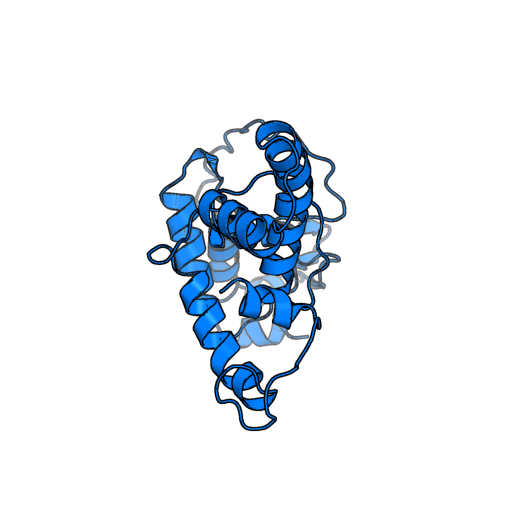 . ILE A 1 97 ? 10.425 9.103 -2.769 1.00 84.44 97 ILE A O 1
ATOM 801 N N . GLY A 1 98 ? 10.646 10.597 -4.414 1.00 85.62 98 GLY A N 1
ATOM 802 C CA . GLY A 1 98 ? 12.093 10.536 -4.477 1.00 85.62 98 GLY A CA 1
ATOM 803 C C . GLY A 1 98 ? 12.599 9.231 -5.105 1.00 85.62 98 GLY A C 1
ATOM 804 O O . GLY A 1 98 ? 11.837 8.486 -5.738 1.00 85.62 98 GLY A O 1
ATOM 805 N N . PRO A 1 99 ? 13.903 8.957 -4.954 1.00 86.88 99 PRO A N 1
ATOM 806 C CA . PRO A 1 99 ? 14.526 7.794 -5.557 1.00 86.88 99 PRO A CA 1
ATOM 807 C C . PRO A 1 99 ? 14.043 6.498 -4.909 1.00 86.88 99 PRO A C 1
ATOM 809 O O . PRO A 1 99 ? 13.860 6.442 -3.692 1.00 86.88 99 PRO A O 1
ATOM 812 N N . CYS A 1 100 ? 13.841 5.455 -5.712 1.00 90.06 100 CYS A N 1
ATOM 813 C CA . CYS A 1 100 ? 13.378 4.147 -5.234 1.00 90.06 100 CYS A CA 1
ATOM 814 C C . CYS A 1 100 ? 14.247 3.011 -5.783 1.00 90.06 100 CYS A C 1
ATOM 816 O O . CYS A 1 100 ? 14.720 3.073 -6.921 1.00 90.06 100 CYS A O 1
ATOM 818 N N . LEU A 1 101 ? 14.437 1.956 -4.988 1.00 90.75 101 LEU A N 1
ATOM 819 C CA . LEU A 1 101 ? 15.318 0.836 -5.345 1.00 90.75 101 LEU A CA 1
ATOM 820 C C . LEU A 1 101 ? 14.659 -0.164 -6.302 1.00 90.75 101 LEU A C 1
ATOM 822 O O . LEU A 1 101 ? 15.317 -0.680 -7.205 1.00 90.75 101 LEU A O 1
ATOM 826 N N . HIS A 1 102 ? 13.367 -0.429 -6.123 1.00 92.62 102 HIS A N 1
ATOM 827 C CA . HIS A 1 102 ? 12.585 -1.410 -6.883 1.00 92.62 102 HIS A CA 1
ATOM 828 C C . HIS A 1 102 ? 11.075 -1.151 -6.716 1.00 92.62 102 HIS A C 1
ATOM 830 O O . HIS A 1 102 ? 10.663 -0.201 -6.050 1.00 92.62 102 HIS A O 1
ATOM 836 N N . VAL A 1 103 ? 10.234 -1.988 -7.330 1.00 93.19 103 VAL A N 1
ATOM 837 C CA . VAL A 1 103 ? 8.766 -1.821 -7.375 1.00 93.19 103 VAL A CA 1
ATOM 838 C C . VAL A 1 103 ? 8.130 -1.814 -5.980 1.00 93.19 103 VAL A C 1
ATOM 840 O O . VAL A 1 103 ? 7.311 -0.945 -5.686 1.00 93.19 103 VAL A O 1
ATOM 843 N N . LEU A 1 104 ? 8.523 -2.745 -5.107 1.00 94.56 104 LEU A N 1
ATOM 844 C CA . LEU A 1 104 ? 8.015 -2.822 -3.733 1.00 94.56 104 LEU A CA 1
ATOM 845 C C . LEU A 1 104 ? 8.384 -1.583 -2.898 1.00 94.56 104 LEU A C 1
ATOM 847 O O . LEU A 1 104 ? 7.551 -1.110 -2.131 1.00 94.56 104 LEU A O 1
ATOM 851 N N . ASP A 1 105 ? 9.571 -1.001 -3.101 1.00 93.88 105 ASP A N 1
ATOM 852 C CA . ASP A 1 105 ? 9.985 0.244 -2.437 1.00 93.88 105 ASP A CA 1
ATOM 853 C C . ASP A 1 105 ? 9.122 1.438 -2.887 1.00 93.88 105 ASP A C 1
ATOM 855 O O . ASP A 1 105 ? 8.639 2.215 -2.061 1.00 93.88 105 ASP A O 1
ATOM 859 N N . VAL A 1 106 ? 8.824 1.534 -4.192 1.00 93.50 106 VAL A N 1
ATOM 860 C CA . VAL A 1 106 ? 7.879 2.536 -4.722 1.00 93.50 106 VAL A CA 1
ATOM 861 C C . VAL A 1 106 ? 6.507 2.384 -4.071 1.00 93.50 106 VAL A C 1
ATOM 863 O O . VAL A 1 106 ? 5.921 3.373 -3.626 1.00 93.50 106 VAL A O 1
ATOM 866 N N . TYR A 1 107 ? 5.990 1.153 -4.012 1.00 93.38 107 TYR A N 1
ATOM 867 C CA . TYR A 1 107 ? 4.681 0.890 -3.426 1.00 93.38 107 TYR A CA 1
ATOM 868 C C . TYR A 1 107 ? 4.654 1.249 -1.941 1.00 93.38 107 TYR A C 1
ATOM 870 O O . TYR A 1 107 ? 3.785 2.018 -1.528 1.00 93.38 107 TYR A O 1
ATOM 878 N N . ARG A 1 108 ? 5.654 0.803 -1.172 1.00 93.88 108 ARG A N 1
ATOM 879 C CA . ARG A 1 108 ? 5.818 1.145 0.244 1.00 93.88 108 ARG A CA 1
ATOM 880 C C . ARG A 1 108 ? 5.758 2.649 0.458 1.00 93.88 108 ARG A C 1
ATOM 882 O O . ARG A 1 108 ? 4.898 3.142 1.178 1.00 93.88 108 ARG A O 1
ATOM 889 N N . LYS A 1 109 ? 6.653 3.397 -0.186 1.00 92.31 109 LYS A N 1
ATOM 890 C CA . LYS A 1 109 ? 6.737 4.841 0.025 1.00 92.31 109 LYS A CA 1
ATOM 891 C C . LYS A 1 109 ? 5.474 5.563 -0.449 1.00 92.31 109 LYS A C 1
ATOM 893 O O . LYS A 1 109 ? 5.143 6.612 0.095 1.00 92.31 109 LYS A O 1
ATOM 898 N N . SER A 1 110 ? 4.734 5.003 -1.411 1.00 91.56 110 SER A N 1
ATOM 899 C CA . SER A 1 110 ? 3.417 5.521 -1.794 1.00 91.56 110 SER A CA 1
ATOM 900 C C . SER A 1 110 ? 2.398 5.422 -0.652 1.00 91.56 110 SER A C 1
ATOM 902 O O . SER A 1 110 ? 1.612 6.353 -0.479 1.00 91.56 110 SER A O 1
ATOM 904 N N . LEU A 1 111 ? 2.444 4.365 0.168 1.00 91.69 111 LEU A N 1
ATOM 905 C CA . LEU A 1 111 ? 1.568 4.193 1.335 1.00 91.69 111 LEU A CA 1
ATOM 906 C C . LEU A 1 111 ? 1.865 5.193 2.458 1.00 91.69 111 LEU A C 1
ATOM 908 O O . LEU A 1 111 ? 1.007 5.419 3.300 1.00 91.69 111 LEU A O 1
ATOM 912 N N . LEU A 1 112 ? 3.053 5.801 2.482 1.00 90.19 112 LEU A N 1
ATOM 913 C CA . LEU A 1 112 ? 3.469 6.717 3.551 1.00 90.19 112 LEU A CA 1
ATOM 914 C C . LEU A 1 112 ? 3.138 8.188 3.256 1.00 90.19 112 LEU A C 1
ATOM 916 O O . LEU A 1 112 ? 3.302 9.058 4.109 1.00 90.19 112 LEU A O 1
ATOM 920 N N . GLN A 1 113 ? 2.655 8.518 2.058 1.00 78.31 113 GLN A N 1
ATOM 921 C CA . GLN A 1 113 ? 2.524 9.921 1.663 1.00 78.31 113 GLN A CA 1
ATOM 922 C C . GLN A 1 113 ? 1.332 10.646 2.296 1.00 78.31 113 GLN A C 1
ATOM 924 O O . GLN A 1 113 ? 0.194 10.519 1.840 1.00 78.31 113 GLN A O 1
ATOM 929 N N . ASP A 1 114 ? 1.608 11.528 3.260 1.00 66.25 114 ASP A N 1
ATOM 930 C CA . ASP A 1 114 ? 0.641 12.496 3.794 1.00 66.25 114 ASP A CA 1
ATOM 931 C C . ASP A 1 114 ? 0.621 13.809 2.955 1.00 66.25 114 ASP A C 1
ATOM 933 O O . ASP A 1 114 ? 1.649 14.464 2.787 1.00 66.25 114 ASP A O 1
ATOM 937 N N . PRO A 1 115 ? -0.535 14.255 2.415 1.00 54.72 115 PRO A N 1
ATOM 938 C CA . PRO A 1 115 ? -0.825 15.628 1.959 1.00 54.72 115 PRO A CA 1
ATOM 939 C C . PRO A 1 115 ? -0.304 16.794 2.779 1.00 54.72 115 PRO A C 1
ATOM 941 O O . PRO A 1 115 ? -0.113 17.862 2.200 1.00 54.72 115 PRO A O 1
ATOM 944 N N . LEU A 1 116 ? -0.092 16.619 4.075 1.00 53.53 116 LEU A N 1
ATOM 945 C CA . LEU A 1 116 ? 0.122 17.721 5.004 1.00 53.53 116 LEU A CA 1
ATOM 946 C C . LEU A 1 116 ? 1.505 17.706 5.672 1.00 53.53 116 LEU A C 1
ATOM 948 O O . LEU A 1 116 ? 1.867 18.694 6.314 1.00 53.53 116 LEU A O 1
ATOM 952 N N . LYS A 1 117 ? 2.312 16.649 5.510 1.00 55.34 117 LYS A N 1
ATOM 953 C CA . LYS A 1 117 ? 3.689 16.621 6.029 1.00 55.34 117 LYS A CA 1
ATOM 954 C C . LYS A 1 117 ? 4.652 17.212 4.990 1.00 55.34 117 LYS A C 1
ATOM 956 O O . LYS A 1 117 ? 5.029 16.547 4.031 1.00 55.34 117 LYS A O 1
ATOM 961 N N . LYS A 1 118 ? 5.108 18.454 5.204 1.00 43.59 118 LYS A N 1
ATOM 962 C CA . LYS A 1 118 ? 6.409 18.891 4.660 1.00 43.59 118 LYS A CA 1
ATOM 963 C C . LYS A 1 118 ? 7.484 17.985 5.260 1.00 43.59 118 LYS A C 1
ATOM 965 O O . LYS A 1 118 ? 7.392 17.688 6.451 1.00 43.59 118 LYS A O 1
ATOM 970 N N . SER A 1 119 ? 8.438 17.555 4.429 1.00 44.78 119 SER A N 1
ATOM 971 C CA . SER A 1 119 ? 9.589 16.720 4.794 1.00 44.78 119 SER A CA 1
ATOM 972 C C . SER A 1 119 ? 10.126 17.133 6.161 1.00 44.78 119 SER A C 1
ATOM 974 O O . SER A 1 119 ? 10.752 18.181 6.298 1.00 44.78 119 SER A O 1
ATOM 976 N N . ARG A 1 120 ? 9.792 16.359 7.193 1.00 43.03 120 ARG A N 1
ATOM 977 C CA . ARG A 1 120 ? 10.481 16.452 8.470 1.00 43.03 120 ARG A CA 1
ATOM 978 C C . ARG A 1 120 ? 11.697 15.574 8.283 1.00 43.03 120 ARG A C 1
ATOM 980 O O . ARG A 1 120 ? 11.519 14.386 8.030 1.00 43.03 120 ARG A O 1
ATOM 987 N N . ASP A 1 121 ? 12.887 16.158 8.373 1.00 41.25 121 ASP A N 1
ATOM 988 C CA . ASP A 1 121 ? 14.092 15.374 8.603 1.00 41.25 121 ASP A CA 1
ATOM 989 C C . ASP A 1 121 ? 13.778 14.414 9.748 1.00 41.25 121 ASP A C 1
ATOM 991 O O . ASP A 1 121 ? 13.441 14.833 10.862 1.00 41.25 121 ASP A O 1
ATOM 995 N N . LEU A 1 122 ? 13.774 13.120 9.432 1.00 46.53 122 LEU A N 1
ATOM 996 C CA . LEU A 1 122 ? 13.561 12.050 10.389 1.00 46.53 122 LEU A CA 1
ATOM 997 C C . LEU A 1 122 ? 14.817 11.970 11.257 1.00 46.53 122 LEU A C 1
ATOM 999 O O . LEU A 1 122 ? 15.622 11.048 11.139 1.00 46.53 122 LEU A O 1
ATOM 1003 N N . MET A 1 123 ? 14.990 12.943 12.157 1.00 37.56 123 MET A N 1
ATOM 1004 C CA . MET A 1 123 ? 15.735 12.683 13.376 1.00 37.56 123 MET A CA 1
ATOM 1005 C C . MET A 1 123 ? 15.053 11.478 14.004 1.00 37.56 123 MET A C 1
ATOM 1007 O O . MET A 1 123 ? 13.912 11.574 14.466 1.00 37.56 123 MET A O 1
ATOM 1011 N N . HIS A 1 124 ? 15.754 10.348 13.964 1.00 47.38 124 HIS A N 1
ATOM 1012 C CA . HIS A 1 124 ? 15.447 9.154 14.725 1.00 47.38 124 HIS A CA 1
ATOM 1013 C C . HIS A 1 124 ? 15.464 9.551 16.200 1.00 47.38 124 HIS A C 1
ATOM 1015 O O . HIS A 1 124 ? 16.462 9.412 16.905 1.00 47.38 124 HIS A O 1
ATOM 1021 N N . LYS A 1 125 ? 14.354 10.111 16.684 1.00 44.31 125 LYS A N 1
ATOM 1022 C CA . LYS A 1 125 ? 14.076 10.090 18.106 1.00 44.31 125 LYS A CA 1
ATOM 1023 C C . LYS A 1 125 ? 13.895 8.619 18.411 1.00 44.31 125 LYS A C 1
ATOM 1025 O O . LYS A 1 125 ? 12.887 8.045 18.016 1.00 44.31 125 LYS A O 1
ATOM 1030 N N . HIS A 1 126 ? 14.887 8.032 19.075 1.00 40.44 126 HIS A N 1
ATOM 1031 C CA . HIS A 1 126 ? 14.675 6.841 19.877 1.00 40.44 126 HIS A CA 1
ATOM 1032 C C . HIS A 1 126 ? 13.427 7.106 20.722 1.00 40.44 126 HIS A C 1
ATOM 1034 O O . HIS A 1 126 ? 13.469 7.847 21.707 1.00 40.44 126 HIS A O 1
ATOM 1040 N N . SER A 1 127 ? 12.283 6.587 20.284 1.00 47.81 127 SER A N 1
ATOM 1041 C CA . SER A 1 127 ? 11.142 6.437 21.161 1.00 47.81 127 SER A CA 1
ATOM 1042 C C . SER A 1 127 ? 11.624 5.506 22.259 1.00 47.81 127 SER A C 1
ATOM 1044 O O . SER A 1 127 ? 12.112 4.414 21.963 1.00 47.81 127 SER A O 1
ATOM 1046 N N . LYS A 1 128 ? 11.541 5.964 23.513 1.00 47.19 128 LYS A N 1
ATOM 1047 C CA . LYS A 1 128 ? 11.573 5.062 24.665 1.00 47.19 128 LYS A CA 1
ATOM 1048 C C . LYS A 1 128 ? 10.709 3.856 24.312 1.00 47.19 128 LYS A C 1
ATOM 1050 O O . LYS A 1 128 ? 9.602 4.064 23.815 1.00 47.19 128 LYS A O 1
ATOM 1055 N N . GLU A 1 129 ? 11.220 2.649 24.538 1.00 48.59 129 GLU A N 1
ATOM 1056 C CA . GLU A 1 129 ? 10.388 1.449 24.584 1.00 48.59 129 GLU A CA 1
ATOM 1057 C C . GLU A 1 129 ? 9.196 1.780 25.484 1.00 48.59 129 GLU A C 1
ATOM 1059 O O . GLU A 1 129 ? 9.350 1.974 26.692 1.00 48.59 129 GLU A O 1
ATOM 1064 N N . SER A 1 130 ? 8.027 1.984 24.876 1.00 50.69 130 SER A N 1
ATOM 1065 C CA . SER A 1 130 ? 6.792 2.065 25.630 1.00 50.69 130 SER A CA 1
ATOM 1066 C C . SER A 1 130 ? 6.578 0.662 26.159 1.00 50.69 130 SER A C 1
ATOM 1068 O O . SER A 1 130 ? 6.419 -0.286 25.387 1.00 50.69 130 SER A O 1
ATOM 1070 N N . THR A 1 131 ? 6.657 0.541 27.479 1.00 45.84 131 THR A N 1
ATOM 1071 C CA . THR A 1 131 ? 6.127 -0.586 28.242 1.00 45.84 131 THR A CA 1
ATOM 1072 C C . THR A 1 131 ? 4.822 -1.049 27.611 1.00 45.84 131 THR A C 1
ATOM 1074 O O . THR A 1 131 ? 4.054 -0.186 27.211 1.00 45.84 131 THR A O 1
ATOM 1077 N N . GLY A 1 132 ? 4.620 -2.364 27.471 1.00 54.84 132 GLY A N 1
ATOM 1078 C CA . GLY A 1 132 ? 3.533 -2.994 26.710 1.00 54.84 132 GLY A CA 1
ATOM 1079 C C . GLY A 1 132 ? 2.127 -2.493 27.046 1.00 54.84 132 GLY A C 1
ATOM 1080 O O . GLY A 1 132 ? 1.365 -3.170 27.733 1.00 54.84 132 GLY A O 1
ATOM 1081 N N . ASP A 1 133 ? 1.794 -1.310 26.543 1.00 65.75 133 ASP A N 1
ATOM 1082 C CA . ASP A 1 133 ? 0.491 -0.694 26.655 1.00 65.75 133 ASP A CA 1
ATOM 1083 C C . ASP A 1 133 ? -0.432 -1.488 25.737 1.00 65.75 133 ASP A C 1
ATOM 1085 O O . ASP A 1 133 ? -0.276 -1.495 24.515 1.00 65.75 133 ASP A O 1
ATOM 1089 N N . ILE A 1 134 ? -1.359 -2.220 26.354 1.00 75.69 134 ILE A N 1
ATOM 1090 C CA . ILE A 1 134 ? -2.345 -3.031 25.646 1.00 75.69 134 ILE A CA 1
ATOM 1091 C C . ILE A 1 134 ? -3.244 -2.075 24.864 1.00 75.69 134 ILE A C 1
ATOM 1093 O O . ILE A 1 134 ? -4.041 -1.330 25.445 1.00 75.69 134 ILE A O 1
ATOM 1097 N N . ILE A 1 135 ? -3.103 -2.094 23.543 1.00 82.25 135 ILE A N 1
ATOM 1098 C CA . ILE A 1 135 ? -4.034 -1.434 22.637 1.00 82.25 135 ILE A CA 1
ATOM 1099 C C . ILE A 1 135 ? -5.337 -2.241 22.679 1.00 82.25 135 ILE A C 1
ATOM 1101 O O . ILE A 1 135 ? -5.325 -3.450 22.479 1.00 82.25 135 ILE A O 1
ATOM 1105 N N . ARG A 1 136 ? -6.443 -1.566 23.001 1.00 90.06 136 ARG A N 1
ATOM 1106 C CA . ARG A 1 136 ? -7.777 -2.171 23.118 1.00 90.06 136 ARG A CA 1
ATOM 1107 C C . ARG A 1 136 ? -8.422 -2.374 21.749 1.00 90.06 136 ARG A C 1
ATOM 1109 O O . ARG A 1 136 ? -8.141 -1.597 20.832 1.00 90.06 136 ARG A O 1
ATOM 1116 N N . SER A 1 137 ? -9.304 -3.366 21.632 1.00 94.50 137 SER A N 1
ATOM 1117 C CA . SER A 1 137 ? -10.031 -3.638 20.385 1.00 94.50 137 SER A CA 1
ATOM 1118 C C . SER A 1 137 ? -10.963 -2.483 20.006 1.00 94.50 137 SER A C 1
ATOM 1120 O O . SER A 1 137 ? -11.331 -1.656 20.844 1.00 94.50 137 SER A O 1
ATOM 1122 N N . VAL A 1 138 ? -11.378 -2.403 18.740 1.00 95.12 138 VAL A N 1
ATOM 1123 C CA . VAL A 1 138 ? -12.335 -1.386 18.268 1.00 95.12 138 VAL A CA 1
ATOM 1124 C C . VAL A 1 138 ? -13.614 -1.410 19.102 1.00 95.12 138 VAL A C 1
ATOM 1126 O O . VAL A 1 138 ? -14.126 -0.345 19.449 1.00 95.12 138 VAL A O 1
ATOM 1129 N N . MET A 1 139 ? -14.109 -2.595 19.456 1.00 94.19 139 MET A N 1
ATOM 1130 C CA . MET A 1 139 ? -15.262 -2.771 20.332 1.00 94.19 139 MET A CA 1
ATOM 1131 C C . MET A 1 139 ? -15.048 -2.145 21.711 1.00 94.19 139 MET A C 1
ATOM 1133 O O . MET A 1 139 ? -15.860 -1.324 22.130 1.00 94.19 139 MET A O 1
ATOM 1137 N N . GLU A 1 140 ? -13.949 -2.473 22.389 1.00 94.19 140 GLU A N 1
ATOM 1138 C CA . GLU A 1 140 ? -13.635 -1.916 23.711 1.00 94.19 140 GLU A CA 1
ATOM 1139 C C . GLU A 1 140 ? -13.438 -0.391 23.656 1.00 94.19 140 GLU A C 1
ATOM 1141 O O . GLU A 1 140 ? -13.869 0.339 24.548 1.00 94.19 140 GLU A O 1
ATOM 1146 N N . LEU A 1 141 ? -12.806 0.113 22.592 1.00 94.38 141 LEU A N 1
ATOM 1147 C CA . LEU A 1 141 ? -12.637 1.549 22.367 1.00 94.38 141 LEU A CA 1
ATOM 1148 C C . LEU A 1 141 ? -13.996 2.237 22.167 1.00 94.38 141 LEU A C 1
ATOM 1150 O O . LEU A 1 141 ? -14.238 3.298 22.742 1.00 94.38 141 LEU A O 1
ATOM 1154 N N . HIS A 1 142 ? -14.895 1.633 21.389 1.00 93.31 142 HIS A N 1
ATOM 1155 C CA . HIS A 1 142 ? -16.249 2.142 21.182 1.00 93.31 142 HIS A CA 1
ATOM 1156 C C . HIS A 1 142 ? -17.062 2.161 22.488 1.00 93.31 142 HIS A C 1
ATOM 1158 O O . HIS A 1 142 ? -17.744 3.147 22.767 1.00 93.31 142 HIS A O 1
ATOM 1164 N N . GLU A 1 143 ? -16.965 1.114 23.314 1.00 94.75 143 GLU A N 1
ATOM 1165 C CA . GLU A 1 143 ? -17.587 1.058 24.648 1.00 94.75 143 GLU A CA 1
ATOM 1166 C C . GLU A 1 143 ? -17.033 2.124 25.603 1.00 94.75 143 GLU A C 1
ATOM 1168 O O . GLU A 1 143 ? -17.765 2.645 26.441 1.00 94.75 143 GLU A O 1
ATOM 1173 N N . ALA A 1 144 ? -15.768 2.514 25.429 1.00 94.56 144 ALA A N 1
ATOM 1174 C CA . ALA A 1 144 ? -15.140 3.636 26.125 1.00 94.56 144 ALA A CA 1
ATOM 1175 C C . ALA A 1 144 ? -15.471 5.017 25.511 1.00 94.56 144 ALA A C 1
ATOM 1177 O O . ALA A 1 144 ? -14.755 5.990 25.753 1.00 94.56 144 ALA A O 1
ATOM 1178 N N . GLU A 1 145 ? -16.529 5.109 24.698 1.00 95.00 145 GLU A N 1
ATOM 1179 C CA . GLU A 1 145 ? -17.005 6.324 24.019 1.00 95.00 145 GLU A CA 1
ATOM 1180 C C . GLU A 1 145 ? -15.998 6.946 23.029 1.00 95.00 145 GLU A C 1
ATOM 1182 O O . GLU A 1 145 ? -16.126 8.111 22.627 1.00 95.00 145 GLU A O 1
ATOM 1187 N N . ILE A 1 146 ? -15.002 6.175 22.575 1.00 95.62 146 ILE A N 1
ATOM 1188 C CA . ILE A 1 146 ? -14.090 6.616 21.519 1.00 95.62 146 ILE A CA 1
ATOM 1189 C C . ILE A 1 146 ? -14.792 6.482 20.173 1.00 95.62 146 ILE A C 1
ATOM 1191 O O . ILE A 1 146 ? -15.223 5.411 19.752 1.00 95.62 146 ILE A O 1
ATOM 1195 N N . ARG A 1 147 ? -14.872 7.602 19.456 1.00 94.19 147 ARG A N 1
ATOM 1196 C CA . ARG A 1 147 ? -15.479 7.661 18.125 1.00 94.19 147 ARG A CA 1
ATOM 1197 C C . ARG A 1 147 ? -14.438 7.417 17.047 1.00 94.19 147 ARG A C 1
ATOM 1199 O O . ARG A 1 147 ? -13.317 7.919 17.129 1.00 94.19 147 ARG A O 1
ATOM 1206 N N . PHE A 1 148 ? -14.849 6.745 15.984 1.00 93.62 148 PHE A N 1
ATOM 1207 C CA . PHE A 1 148 ? -14.008 6.486 14.825 1.00 93.62 148 PHE A CA 1
ATOM 1208 C C . PHE A 1 148 ? -14.304 7.490 13.718 1.00 93.62 148 PHE A C 1
ATOM 1210 O O . PHE A 1 148 ? -15.436 7.944 13.537 1.00 93.62 148 PHE A O 1
ATOM 1217 N N . LYS A 1 149 ? -13.264 7.885 12.988 1.00 94.19 149 LYS A N 1
ATOM 1218 C CA . LYS A 1 149 ? -13.400 8.777 11.842 1.00 94.19 149 LYS A CA 1
ATOM 1219 C C . LYS A 1 149 ? -12.454 8.374 10.727 1.00 94.19 149 LYS A C 1
ATOM 1221 O O . LYS A 1 149 ? -11.291 8.058 10.956 1.00 94.19 149 LYS A O 1
ATOM 1226 N N . VAL A 1 150 ? -12.933 8.497 9.499 1.00 92.25 150 VAL A N 1
ATOM 1227 C CA . VAL A 1 150 ? -12.095 8.344 8.316 1.00 92.25 150 VAL A CA 1
ATOM 1228 C C . VAL A 1 150 ? -11.139 9.529 8.181 1.00 92.25 150 VAL A C 1
ATOM 1230 O O . VAL A 1 150 ? -11.542 10.699 8.225 1.00 92.25 150 VAL A O 1
ATOM 1233 N N . SER A 1 151 ? -9.859 9.228 7.993 1.00 89.94 151 SER A N 1
ATOM 1234 C CA . SER A 1 151 ? -8.846 10.245 7.778 1.00 89.94 151 SER A CA 1
ATOM 1235 C C . SER A 1 151 ? -8.953 10.885 6.394 1.00 89.94 151 SER A C 1
ATOM 1237 O O . SER A 1 151 ? -9.481 10.325 5.436 1.00 89.94 151 SER A O 1
ATOM 1239 N N . LYS A 1 152 ? -8.402 12.095 6.264 1.00 85.25 152 LYS A N 1
ATOM 1240 C CA . LYS A 1 152 ? -8.393 12.859 5.004 1.00 85.25 152 LYS A CA 1
ATOM 1241 C C . LYS A 1 152 ? -7.452 12.271 3.953 1.00 85.25 152 LYS A C 1
ATOM 1243 O O . LYS A 1 152 ? -7.456 12.721 2.806 1.00 85.25 152 LYS A O 1
ATOM 1248 N N . THR A 1 153 ? -6.597 11.340 4.352 1.00 84.75 153 THR A N 1
ATOM 1249 C CA . THR A 1 153 ? -5.516 10.804 3.536 1.00 84.75 153 THR A CA 1
ATOM 1250 C C . THR A 1 153 ? -5.581 9.280 3.546 1.00 84.75 153 THR A C 1
ATOM 1252 O O . THR A 1 153 ? -6.214 8.674 4.407 1.00 84.75 153 THR A O 1
ATOM 1255 N N . ARG A 1 154 ? -4.942 8.662 2.552 1.00 86.25 154 ARG A N 1
ATOM 1256 C CA . ARG A 1 154 ? -4.780 7.204 2.474 1.00 86.25 154 ARG A CA 1
ATOM 1257 C C . ARG A 1 154 ? -3.416 6.751 3.002 1.00 86.25 154 ARG A C 1
ATOM 1259 O O . ARG A 1 154 ? -3.004 5.636 2.716 1.00 86.25 154 ARG A O 1
ATOM 1266 N N . SER A 1 155 ? -2.690 7.638 3.690 1.00 89.81 155 SER A N 1
ATOM 1267 C CA . SER A 1 155 ? -1.386 7.286 4.243 1.00 89.81 155 SER A CA 1
ATOM 1268 C C . SER A 1 155 ? -1.571 6.406 5.467 1.00 89.81 155 SER A C 1
ATOM 1270 O O . SER A 1 155 ? -2.313 6.781 6.372 1.00 89.81 155 SER A O 1
ATOM 1272 N N . VAL A 1 156 ? -0.860 5.283 5.531 1.00 91.56 156 VAL A N 1
ATOM 1273 C CA . VAL A 1 156 ? -0.897 4.388 6.700 1.00 91.56 156 VAL A CA 1
ATOM 1274 C C . VAL A 1 156 ? -0.334 5.052 7.962 1.00 91.56 156 VAL A C 1
ATOM 1276 O O . VAL A 1 156 ? -0.648 4.638 9.071 1.00 91.56 156 VAL A O 1
ATOM 1279 N N . GLU A 1 157 ? 0.428 6.140 7.816 1.00 89.81 157 GLU A N 1
ATOM 1280 C CA . GLU A 1 157 ? 0.903 6.940 8.949 1.00 89.81 157 GLU A CA 1
ATOM 1281 C C . GLU A 1 157 ? -0.159 7.889 9.531 1.00 89.81 157 GLU A C 1
ATOM 1283 O O . GLU A 1 157 ? 0.073 8.533 10.557 1.00 89.81 157 GLU A O 1
ATOM 1288 N N . ASP A 1 158 ? -1.293 8.072 8.853 1.00 90.38 158 ASP A N 1
ATOM 1289 C CA . ASP A 1 158 ? -2.280 9.096 9.197 1.00 90.38 158 ASP A CA 1
ATOM 1290 C C . ASP A 1 158 ? -3.300 8.608 10.233 1.00 90.38 158 ASP A C 1
ATOM 1292 O O . ASP A 1 158 ? -4.515 8.738 10.067 1.00 90.38 158 ASP A O 1
ATOM 1296 N N . ILE A 1 159 ? -2.766 8.058 11.324 1.00 91.56 159 ILE A N 1
ATOM 1297 C CA . ILE A 1 159 ? -3.506 7.647 12.515 1.00 91.56 159 ILE A CA 1
ATOM 1298 C C . ILE A 1 159 ? -3.383 8.750 13.565 1.00 91.56 159 ILE A C 1
ATOM 1300 O O . ILE A 1 159 ? -2.284 9.171 13.937 1.00 91.56 159 ILE A O 1
ATOM 1304 N N . LYS A 1 160 ? -4.521 9.268 14.034 1.00 92.75 160 LYS A N 1
ATOM 1305 C CA . LYS A 1 160 ? -4.561 10.391 14.985 1.00 92.75 160 LYS A CA 1
ATOM 1306 C C . LYS A 1 160 ? -5.637 10.166 16.032 1.00 92.75 160 LYS A C 1
ATOM 1308 O O . LYS A 1 160 ? -6.802 10.044 15.679 1.00 92.75 160 LYS A O 1
ATOM 1313 N N . PHE A 1 161 ? -5.267 10.235 17.306 1.00 92.31 161 PHE A N 1
ATOM 1314 C CA . PHE A 1 161 ? -6.218 10.265 18.414 1.00 92.31 161 PHE A CA 1
ATOM 1315 C C . PHE A 1 161 ? -6.278 11.668 19.025 1.00 92.31 161 PHE A C 1
ATOM 1317 O O . PHE A 1 161 ? -5.262 12.189 19.491 1.00 92.31 161 PHE A O 1
ATOM 1324 N N . ARG A 1 162 ? -7.445 12.323 18.978 1.00 94.25 162 ARG A N 1
ATOM 1325 C CA . ARG A 1 162 ? -7.662 13.656 19.573 1.00 94.25 162 ARG A CA 1
ATOM 1326 C C . ARG A 1 162 ? -9.090 13.799 20.084 1.00 94.25 162 ARG A C 1
ATOM 1328 O O . ARG A 1 162 ? -10.029 13.608 19.322 1.00 94.25 162 ARG A O 1
ATOM 1335 N N . GLY A 1 163 ? -9.238 14.199 21.349 1.00 93.25 163 GLY A N 1
ATOM 1336 C CA . GLY A 1 163 ? -10.542 14.524 21.942 1.00 93.25 163 GLY A CA 1
ATOM 1337 C C . GLY A 1 163 ? -11.554 13.377 21.865 1.00 93.25 163 GLY A C 1
ATOM 1338 O O . GLY A 1 163 ? -12.687 13.606 21.450 1.00 93.25 163 GLY A O 1
ATOM 1339 N N . GLY A 1 164 ? -11.122 12.146 22.170 1.00 93.81 164 GLY A N 1
ATOM 1340 C CA . GLY A 1 164 ? -11.976 10.954 22.093 1.00 93.81 164 GLY A CA 1
ATOM 1341 C C . GLY A 1 164 ? -12.323 10.517 20.667 1.00 93.81 164 GLY A C 1
ATOM 1342 O O . GLY A 1 164 ? -13.271 9.768 20.472 1.00 93.81 164 GLY A O 1
ATOM 1343 N N . VAL A 1 165 ? -11.602 11.004 19.651 1.00 95.38 165 VAL A N 1
ATOM 1344 C CA . VAL A 1 165 ? -11.795 10.594 18.255 1.00 95.38 165 VAL A CA 1
ATOM 1345 C C . VAL A 1 165 ? -10.518 9.957 17.728 1.00 95.38 165 VAL A C 1
ATOM 1347 O O . VAL A 1 165 ? -9.476 10.617 17.674 1.00 95.38 165 VAL A O 1
ATOM 1350 N N . LEU A 1 166 ? -10.616 8.695 17.314 1.00 95.25 166 LEU A N 1
ATOM 1351 C CA . LEU A 1 166 ? -9.579 7.962 16.602 1.00 95.25 166 LEU A CA 1
ATOM 1352 C C . LEU A 1 166 ? -9.822 8.068 15.091 1.00 95.25 166 LEU A C 1
ATOM 1354 O O . LEU A 1 166 ? -10.811 7.575 14.553 1.00 95.25 166 LEU A O 1
ATOM 1358 N N . SER A 1 167 ? -8.916 8.755 14.405 1.00 94.81 167 SER A N 1
ATOM 1359 C CA . SER A 1 167 ? -8.921 8.914 12.953 1.00 94.81 167 SER A CA 1
ATOM 1360 C C . SER A 1 167 ? -8.042 7.846 12.310 1.00 94.81 167 SER A C 1
ATOM 1362 O O . SER A 1 167 ? -6.869 7.761 12.674 1.00 94.81 167 SER A O 1
ATOM 1364 N N . LEU A 1 168 ? -8.576 7.095 11.342 1.00 93.75 168 LEU A N 1
ATOM 1365 C CA . LEU A 1 168 ? -7.887 6.002 10.641 1.00 93.75 168 LEU A CA 1
ATOM 1366 C C . LEU A 1 168 ? -7.862 6.228 9.120 1.00 93.75 168 LEU A C 1
ATOM 1368 O O . LEU A 1 168 ? -8.837 6.745 8.567 1.00 93.75 168 LEU A O 1
ATOM 1372 N N . PRO A 1 169 ? -6.780 5.862 8.413 1.00 91.19 169 PRO A N 1
ATOM 1373 C CA . PRO A 1 169 ? -6.729 5.957 6.959 1.00 91.19 169 PRO A CA 1
ATOM 1374 C C . PRO A 1 169 ? -7.605 4.896 6.284 1.00 91.19 169 PRO A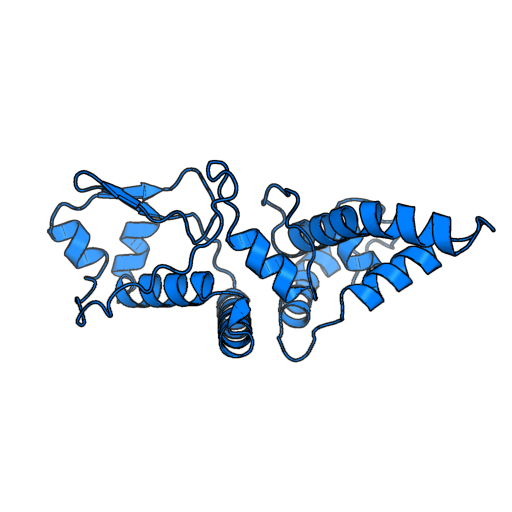 C 1
ATOM 1376 O O . PRO A 1 169 ? -7.791 3.798 6.802 1.00 91.19 169 PRO A O 1
ATOM 1379 N N . ILE A 1 170 ? -8.106 5.209 5.085 1.00 87.81 170 ILE A N 1
ATOM 1380 C CA . ILE A 1 170 ? -8.813 4.224 4.253 1.00 87.81 170 ILE A CA 1
ATOM 1381 C C . ILE A 1 170 ? -7.792 3.268 3.639 1.00 87.81 170 ILE A C 1
ATOM 1383 O O . ILE A 1 170 ? -6.927 3.708 2.874 1.00 87.81 170 ILE A O 1
ATOM 1387 N N . VAL A 1 171 ? -7.968 1.971 3.887 1.00 86.88 171 VAL A N 1
ATOM 1388 C CA . VAL A 1 171 ? -7.227 0.892 3.227 1.00 86.88 171 VAL A CA 1
ATOM 1389 C C . VAL A 1 171 ? -8.212 -0.011 2.493 1.00 86.88 171 VAL A C 1
ATOM 1391 O O . VAL A 1 171 ? -9.262 -0.363 3.020 1.00 86.88 171 VAL A O 1
ATOM 1394 N N . VAL A 1 172 ? -7.890 -0.335 1.241 1.00 85.06 172 VAL A N 1
ATOM 1395 C CA . VAL A 1 172 ? -8.662 -1.292 0.441 1.00 85.06 172 VAL A CA 1
ATOM 1396 C C . VAL A 1 172 ? -8.083 -2.673 0.704 1.00 85.06 172 VAL A C 1
ATOM 1398 O O . VAL A 1 172 ? -6.885 -2.862 0.505 1.00 85.06 172 VAL A O 1
ATOM 1401 N N . VAL A 1 173 ? -8.931 -3.602 1.140 1.00 87.69 173 VAL A N 1
ATOM 1402 C CA . VAL A 1 173 ? -8.560 -4.997 1.385 1.00 87.69 173 VAL A CA 1
ATOM 1403 C C . VAL A 1 173 ? -9.084 -5.850 0.231 1.00 87.69 173 VAL A C 1
ATOM 1405 O O . VAL A 1 173 ? -10.267 -5.810 -0.097 1.00 87.69 173 VAL A O 1
ATOM 1408 N N . ASP A 1 174 ? -8.172 -6.575 -0.403 1.00 86.62 174 ASP A N 1
ATOM 1409 C CA . ASP A 1 174 ? -8.386 -7.514 -1.505 1.00 86.62 174 ASP A CA 1
ATOM 1410 C C . ASP A 1 174 ? -7.620 -8.826 -1.237 1.00 86.62 174 ASP A C 1
ATOM 1412 O O . ASP A 1 174 ? -6.811 -8.905 -0.308 1.00 86.62 174 ASP A O 1
ATOM 1416 N N . ASP A 1 175 ? -7.808 -9.840 -2.084 1.00 88.12 175 ASP A N 1
ATOM 1417 C CA . ASP A 1 175 ? -7.166 -11.161 -1.938 1.00 88.12 175 ASP A CA 1
ATOM 1418 C C . ASP A 1 175 ? -5.622 -11.121 -1.992 1.00 88.12 175 ASP A C 1
ATOM 1420 O O . ASP A 1 175 ? -4.944 -12.093 -1.661 1.00 88.12 175 ASP A O 1
ATOM 1424 N N . THR A 1 176 ? -5.028 -9.999 -2.413 1.00 89.75 176 THR A N 1
ATOM 1425 C CA . THR A 1 176 ? -3.568 -9.812 -2.477 1.00 89.75 176 THR A CA 1
ATOM 1426 C C . THR A 1 176 ? -3.003 -9.091 -1.255 1.00 89.75 176 THR A C 1
ATOM 1428 O O . THR A 1 176 ? -1.780 -8.989 -1.109 1.00 89.75 176 THR A O 1
ATOM 1431 N N . THR A 1 177 ? -3.869 -8.575 -0.381 1.00 91.75 177 THR A N 1
ATOM 1432 C CA . THR A 1 177 ? -3.512 -7.622 0.675 1.00 91.75 177 THR A CA 1
ATOM 1433 C C . THR A 1 177 ? -2.596 -8.235 1.725 1.00 91.75 177 THR A C 1
ATOM 1435 O O . THR A 1 177 ? -1.542 -7.667 2.009 1.00 91.75 177 THR A O 1
ATOM 1438 N N . GLU A 1 178 ? -2.926 -9.425 2.229 1.00 93.75 178 GLU A N 1
ATOM 1439 C CA . GLU A 1 178 ? -2.100 -10.139 3.210 1.00 93.75 178 GLU A CA 1
ATOM 1440 C C . GLU A 1 178 ? -0.687 -10.394 2.668 1.00 93.75 178 GLU A C 1
ATOM 1442 O O . GLU A 1 178 ? 0.307 -9.973 3.261 1.00 93.75 178 GLU A O 1
ATOM 1447 N N . THR A 1 179 ? -0.592 -11.006 1.482 1.00 94.56 179 THR A N 1
ATOM 1448 C CA . THR A 1 179 ? 0.701 -11.289 0.839 1.00 94.56 179 THR A CA 1
ATOM 1449 C C . THR A 1 179 ? 1.500 -10.002 0.626 1.00 94.56 179 THR A C 1
ATOM 1451 O O . THR A 1 179 ? 2.709 -9.973 0.857 1.00 94.56 179 THR A O 1
ATOM 1454 N N . THR A 1 180 ? 0.840 -8.921 0.209 1.00 94.50 180 THR A N 1
ATOM 1455 C CA . THR A 1 180 ? 1.489 -7.627 -0.019 1.00 94.50 180 THR A CA 1
ATOM 1456 C C . THR A 1 180 ? 2.069 -7.057 1.276 1.00 94.50 180 THR A C 1
ATOM 1458 O O . THR A 1 180 ? 3.241 -6.677 1.300 1.00 94.50 180 THR A O 1
ATOM 1461 N N . PHE A 1 181 ? 1.297 -7.036 2.365 1.00 95.88 181 PHE A N 1
ATOM 1462 C CA . PHE A 1 181 ? 1.771 -6.521 3.650 1.00 95.88 181 PHE A CA 1
ATOM 1463 C C . PHE A 1 181 ? 2.873 -7.383 4.264 1.00 95.88 181 PHE A C 1
ATOM 1465 O O . PHE A 1 181 ? 3.852 -6.829 4.760 1.00 95.88 181 PHE A O 1
ATOM 1472 N N . LEU A 1 182 ? 2.798 -8.712 4.151 1.00 96.44 182 LEU A N 1
ATOM 1473 C CA . LEU A 1 182 ? 3.878 -9.601 4.591 1.00 96.44 182 LEU A CA 1
ATOM 1474 C C . LEU A 1 182 ? 5.198 -9.302 3.865 1.00 96.44 182 LEU A C 1
ATOM 1476 O O . LEU A 1 182 ? 6.249 -9.217 4.501 1.00 96.44 182 LEU A O 1
ATOM 1480 N N . ASN A 1 183 ? 5.155 -9.076 2.548 1.00 97.31 183 ASN A N 1
ATOM 1481 C CA . ASN A 1 183 ? 6.347 -8.720 1.775 1.00 97.31 183 ASN A CA 1
ATOM 1482 C C . ASN A 1 183 ? 6.884 -7.324 2.130 1.00 97.31 183 ASN A C 1
ATOM 1484 O O . ASN A 1 183 ? 8.100 -7.142 2.196 1.00 97.31 183 ASN A O 1
ATOM 1488 N N . LEU A 1 184 ? 6.005 -6.355 2.406 1.00 96.12 184 LEU A N 1
ATOM 1489 C CA . LEU A 1 184 ? 6.399 -5.024 2.880 1.00 96.12 184 LEU A CA 1
ATOM 1490 C C . LEU A 1 184 ? 7.070 -5.078 4.259 1.00 96.12 184 LEU A C 1
ATOM 1492 O O . LEU A 1 184 ? 8.127 -4.479 4.441 1.00 96.12 184 LEU A O 1
ATOM 1496 N N . MET A 1 185 ? 6.501 -5.822 5.209 1.00 95.75 185 MET A N 1
ATOM 1497 C CA . MET A 1 185 ? 7.091 -5.996 6.540 1.00 95.75 185 MET A CA 1
ATOM 1498 C C . MET A 1 185 ? 8.428 -6.737 6.475 1.00 95.75 185 MET A C 1
ATOM 1500 O O . MET A 1 185 ? 9.382 -6.364 7.156 1.00 95.75 185 MET A O 1
ATOM 1504 N N . ALA A 1 186 ? 8.537 -7.762 5.623 1.00 95.81 186 ALA A N 1
ATOM 1505 C CA . ALA A 1 186 ? 9.807 -8.436 5.377 1.00 95.81 186 ALA A CA 1
ATOM 1506 C C . ALA A 1 186 ? 10.848 -7.460 4.806 1.00 95.81 186 ALA A C 1
ATOM 1508 O O . ALA A 1 186 ? 11.972 -7.409 5.302 1.00 95.81 186 ALA A O 1
ATOM 1509 N N . TYR A 1 187 ? 10.471 -6.639 3.821 1.00 95.12 187 TYR A N 1
ATOM 1510 C CA . TYR A 1 187 ? 11.343 -5.608 3.257 1.00 95.12 187 TYR A CA 1
ATOM 1511 C C . TYR A 1 187 ? 11.855 -4.625 4.323 1.00 95.12 187 TYR A C 1
ATOM 1513 O O . TYR A 1 187 ? 13.066 -4.418 4.406 1.00 95.12 187 TYR A O 1
ATOM 1521 N N . GLU A 1 188 ? 10.970 -4.095 5.176 1.00 95.00 188 GLU A N 1
ATOM 1522 C CA . GLU A 1 188 ? 11.333 -3.218 6.305 1.00 95.00 188 GLU A CA 1
ATOM 1523 C C . GLU A 1 188 ? 12.245 -3.915 7.324 1.00 95.00 188 GLU A C 1
ATOM 1525 O O . GLU A 1 188 ? 13.166 -3.310 7.868 1.00 95.00 188 GLU A O 1
ATOM 1530 N N . ARG A 1 189 ? 12.035 -5.213 7.568 1.00 92.19 189 ARG A N 1
ATOM 1531 C CA . ARG A 1 189 ? 12.879 -6.001 8.474 1.00 92.19 189 ARG A CA 1
ATOM 1532 C C . ARG A 1 189 ? 14.295 -6.207 7.931 1.00 92.19 189 ARG A C 1
ATOM 1534 O O . ARG A 1 189 ? 15.230 -6.252 8.729 1.00 92.19 189 ARG A O 1
ATOM 1541 N N . PHE A 1 190 ? 14.452 -6.356 6.616 1.00 89.56 190 PHE A N 1
ATOM 1542 C CA . PHE A 1 190 ? 15.756 -6.565 5.976 1.00 89.56 190 PHE A CA 1
ATOM 1543 C C . PHE A 1 190 ? 16.534 -5.265 5.704 1.00 89.56 190 PHE A C 1
ATOM 1545 O O . PHE A 1 190 ? 17.745 -5.340 5.520 1.00 89.56 190 PHE A O 1
ATOM 1552 N N . HIS A 1 191 ? 15.881 -4.097 5.717 1.00 86.88 191 HIS A N 1
ATOM 1553 C CA . HIS A 1 191 ? 16.503 -2.797 5.426 1.00 86.88 191 HIS A CA 1
ATOM 1554 C C . HIS A 1 191 ? 16.256 -1.815 6.575 1.00 86.88 191 HIS A C 1
ATOM 1556 O O . HIS A 1 191 ? 15.251 -1.104 6.605 1.00 86.88 191 HIS A O 1
ATOM 1562 N N . PHE A 1 192 ? 17.167 -1.779 7.549 1.00 78.88 192 PHE A N 1
ATOM 1563 C CA . PHE A 1 192 ? 16.966 -1.019 8.788 1.00 78.88 192 PHE A CA 1
ATOM 1564 C C . PHE A 1 192 ? 16.833 0.496 8.555 1.00 78.88 192 PHE A C 1
ATOM 1566 O O . PHE A 1 192 ? 16.164 1.178 9.327 1.00 78.88 192 PHE A O 1
ATOM 1573 N N . GLU A 1 193 ? 17.438 1.018 7.488 1.00 83.56 193 GLU A N 1
ATOM 1574 C CA . GLU A 1 193 ? 17.406 2.426 7.093 1.00 83.56 193 GLU A CA 1
ATOM 1575 C C . GLU A 1 193 ? 16.074 2.874 6.468 1.00 83.56 193 GLU A C 1
ATOM 1577 O O . GLU A 1 193 ? 15.824 4.072 6.343 1.00 83.56 193 GLU A O 1
ATOM 1582 N N . VAL A 1 194 ? 15.214 1.930 6.069 1.00 82.56 194 VAL A N 1
ATOM 1583 C CA . VAL A 1 194 ? 13.953 2.202 5.357 1.00 82.56 194 VAL A CA 1
ATOM 1584 C C . VAL A 1 194 ? 12.823 2.616 6.311 1.00 82.56 194 VAL A C 1
ATOM 1586 O O . VAL A 1 194 ? 11.880 3.284 5.876 1.00 82.56 194 VAL A O 1
ATOM 1589 N N . GLY A 1 195 ? 12.940 2.277 7.598 1.00 87.88 195 GLY A N 1
ATOM 1590 C CA . GLY A 1 195 ? 11.917 2.509 8.621 1.00 87.88 195 GLY A CA 1
ATOM 1591 C C . GLY A 1 195 ? 10.993 1.303 8.831 1.00 87.88 195 GLY A C 1
ATOM 1592 O O . GLY A 1 195 ? 11.185 0.239 8.245 1.00 87.88 195 GLY A O 1
ATOM 1593 N N . ARG A 1 196 ? 10.004 1.453 9.720 1.00 92.56 196 ARG A N 1
ATOM 1594 C CA . ARG A 1 196 ? 9.070 0.384 10.141 1.00 92.56 196 ARG A CA 1
ATOM 1595 C C . ARG A 1 196 ? 7.606 0.818 10.086 1.00 92.56 196 ARG A C 1
ATOM 1597 O O . ARG A 1 196 ? 6.765 0.228 10.749 1.00 92.56 196 ARG A O 1
ATOM 1604 N N . GLU A 1 197 ? 7.300 1.879 9.350 1.00 93.31 197 GLU A N 1
ATOM 1605 C CA . GLU A 1 197 ? 5.991 2.528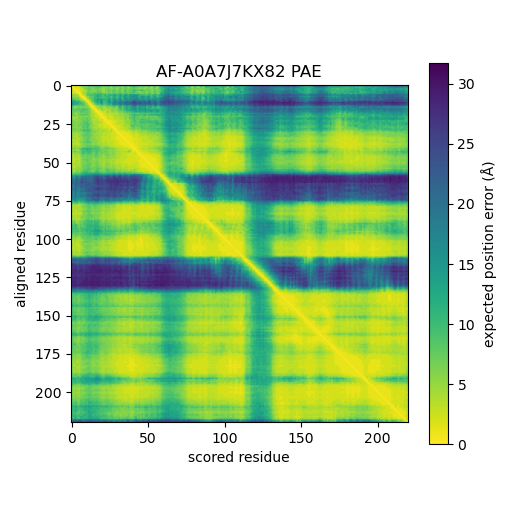 9.340 1.00 93.31 197 GLU A CA 1
ATOM 1606 C C . GLU A 1 197 ? 4.861 1.577 8.916 1.00 93.31 197 GLU A C 1
ATOM 1608 O O . GLU A 1 197 ? 3.798 1.586 9.539 1.00 93.31 197 GLU A O 1
ATOM 1613 N N . VAL A 1 198 ? 5.081 0.726 7.902 1.00 94.44 198 VAL A N 1
ATOM 1614 C CA . VAL A 1 198 ? 4.073 -0.258 7.473 1.00 94.44 198 VAL A CA 1
ATOM 1615 C C . VAL A 1 198 ? 3.925 -1.358 8.519 1.00 94.44 198 VAL A C 1
ATOM 1617 O O . VAL A 1 198 ? 2.805 -1.717 8.870 1.00 94.44 198 VAL A O 1
ATOM 1620 N N . THR A 1 199 ? 5.033 -1.858 9.062 1.00 94.56 199 THR A N 1
ATOM 1621 C CA . THR A 1 199 ? 5.034 -2.849 10.144 1.00 94.56 199 THR A CA 1
ATOM 1622 C C . THR A 1 199 ? 4.279 -2.322 11.363 1.00 94.56 199 THR A C 1
ATOM 1624 O O . THR A 1 199 ? 3.388 -2.995 11.869 1.00 94.56 199 THR A O 1
ATOM 1627 N N . SER A 1 200 ? 4.562 -1.095 11.804 1.00 93.00 200 SER A N 1
ATOM 1628 C CA . SER A 1 200 ? 3.863 -0.443 12.915 1.00 93.00 200 SER A CA 1
ATOM 1629 C C . SER A 1 200 ? 2.370 -0.273 12.642 1.00 93.00 200 SER A C 1
ATOM 1631 O O . SER A 1 200 ? 1.573 -0.491 13.549 1.00 93.00 200 SER A O 1
ATOM 1633 N N . TYR A 1 201 ? 1.983 0.071 11.409 1.00 94.25 201 TYR A N 1
ATOM 1634 C CA . TYR A 1 201 ? 0.576 0.114 11.012 1.00 94.25 201 TYR A CA 1
ATOM 1635 C C . TYR A 1 201 ? -0.090 -1.262 11.135 1.00 94.25 201 TYR A C 1
ATOM 1637 O O . TYR A 1 201 ? -1.159 -1.364 11.727 1.00 94.25 201 TYR A O 1
ATOM 1645 N N . ILE A 1 202 ? 0.546 -2.322 10.630 1.00 94.88 202 ILE A N 1
ATOM 1646 C CA . ILE A 1 202 ? -0.017 -3.677 10.688 1.00 94.88 202 ILE A CA 1
ATOM 1647 C C . ILE A 1 202 ? -0.143 -4.171 12.124 1.00 94.88 202 ILE A C 1
ATOM 1649 O O . ILE A 1 202 ? -1.216 -4.633 12.490 1.00 94.88 202 ILE A O 1
ATOM 1653 N N . PHE A 1 203 ? 0.881 -3.987 12.961 1.00 92.31 203 PHE A N 1
ATOM 1654 C CA . PHE A 1 203 ? 0.774 -4.303 14.387 1.00 92.31 203 PHE A CA 1
ATOM 1655 C C . PHE A 1 203 ? -0.348 -3.512 15.063 1.00 92.31 203 PHE A C 1
ATOM 1657 O O . PHE A 1 203 ? -1.089 -4.066 15.863 1.00 92.31 203 PHE A O 1
ATOM 1664 N N . PHE A 1 204 ? -0.508 -2.225 14.750 1.00 92.88 204 PHE A N 1
ATOM 1665 C CA . PHE A 1 204 ? -1.609 -1.437 15.297 1.00 92.88 204 PHE A CA 1
ATOM 1666 C C . PHE A 1 204 ? -2.978 -2.006 14.888 1.00 92.88 204 PHE A C 1
ATOM 1668 O O . PHE A 1 204 ? -3.840 -2.171 15.748 1.00 92.88 204 PHE A O 1
ATOM 1675 N N . MET A 1 205 ? -3.167 -2.331 13.605 1.00 93.00 205 MET A N 1
ATOM 1676 C CA . MET A 1 205 ? -4.422 -2.895 13.093 1.00 93.00 205 MET A CA 1
ATOM 1677 C C . MET A 1 205 ? -4.719 -4.281 13.679 1.00 93.00 205 MET A C 1
ATOM 1679 O O . MET A 1 205 ? -5.867 -4.540 14.023 1.00 93.00 205 MET A O 1
ATOM 1683 N N . ASP A 1 206 ? -3.695 -5.122 13.838 1.00 91.50 206 ASP A N 1
ATOM 1684 C CA . ASP A 1 206 ? -3.779 -6.449 14.468 1.00 91.50 206 ASP A CA 1
ATOM 1685 C C . ASP A 1 206 ? -4.240 -6.362 15.930 1.00 91.50 206 ASP A C 1
ATOM 1687 O O . ASP A 1 206 ? -5.052 -7.161 16.373 1.00 91.50 206 ASP A O 1
ATOM 1691 N N . ASN A 1 207 ? -3.810 -5.331 16.668 1.00 91.00 207 ASN A N 1
ATOM 1692 C CA . ASN A 1 207 ? -4.274 -5.134 18.043 1.00 91.00 207 ASN A CA 1
ATOM 1693 C C . ASN A 1 207 ? -5.725 -4.631 18.134 1.00 91.00 207 ASN A C 1
ATOM 1695 O O . ASN A 1 207 ? -6.431 -4.983 19.075 1.00 91.00 207 ASN A O 1
ATOM 1699 N N . ILE A 1 208 ? -6.169 -3.759 17.217 1.00 92.75 208 ILE A N 1
ATOM 1700 C CA . ILE A 1 208 ? -7.521 -3.179 17.313 1.00 92.75 208 ILE A CA 1
ATOM 1701 C C . ILE A 1 208 ? -8.604 -4.071 16.677 1.00 92.75 208 ILE A C 1
ATOM 1703 O O . ILE A 1 208 ? -9.778 -3.908 17.003 1.00 92.75 208 ILE A O 1
ATOM 1707 N N . ILE A 1 209 ? -8.252 -4.999 15.780 1.00 92.94 209 ILE A N 1
ATOM 1708 C CA . ILE A 1 209 ? -9.201 -5.907 15.113 1.00 92.94 209 ILE A CA 1
ATOM 1709 C C . ILE A 1 209 ? -9.061 -7.317 15.696 1.00 92.94 209 ILE A C 1
ATOM 1711 O O . ILE A 1 209 ? -8.250 -8.103 15.222 1.00 92.94 209 ILE A O 1
ATOM 1715 N N . ASP A 1 210 ? -9.904 -7.655 16.671 1.00 92.25 210 ASP A N 1
ATOM 1716 C CA . ASP A 1 210 ? -9.920 -8.989 17.296 1.00 92.25 210 ASP A CA 1
ATOM 1717 C C . ASP A 1 210 ? -11.034 -9.888 16.718 1.00 92.25 210 ASP A C 1
ATOM 1719 O O . ASP A 1 210 ? -10.980 -11.117 16.743 1.00 92.25 210 ASP A O 1
ATOM 1723 N N . SER A 1 211 ? -12.080 -9.282 16.149 1.00 92.12 211 SER A N 1
ATOM 1724 C CA . SER A 1 211 ? -13.276 -9.990 15.705 1.00 92.12 211 SER A CA 1
ATOM 1725 C C . SER A 1 211 ? -13.941 -9.369 14.475 1.00 92.12 211 S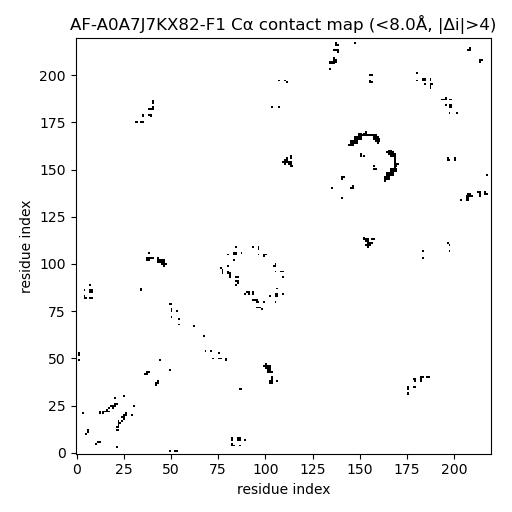ER A C 1
ATOM 1727 O O . SER A 1 211 ? -13.752 -8.205 14.124 1.00 92.12 211 SER A O 1
ATOM 1729 N N . ALA A 1 212 ? -14.851 -10.125 13.852 1.00 91.00 212 ALA A N 1
ATOM 1730 C CA . ALA A 1 212 ? -15.708 -9.600 12.786 1.00 91.00 212 ALA A CA 1
ATOM 1731 C C . ALA A 1 212 ? -16.599 -8.427 13.248 1.00 91.00 212 ALA A C 1
ATOM 1733 O O . ALA A 1 212 ? -17.043 -7.623 12.429 1.00 91.00 212 ALA A O 1
ATOM 1734 N N . LYS A 1 213 ? -16.870 -8.304 14.555 1.00 91.19 213 LYS A N 1
ATOM 1735 C CA . LYS A 1 213 ? -17.647 -7.180 15.087 1.00 91.19 213 LYS A CA 1
ATOM 1736 C C . LYS A 1 213 ? -16.850 -5.874 15.043 1.00 91.19 213 LYS A C 1
ATOM 1738 O O . LYS A 1 213 ? -17.437 -4.836 14.752 1.00 91.19 213 LYS A O 1
ATOM 1743 N N . ASP A 1 214 ? -15.537 -5.937 15.257 1.00 91.81 214 ASP A N 1
ATOM 1744 C CA . ASP A 1 214 ? -14.634 -4.786 15.125 1.00 91.81 214 ASP A CA 1
ATOM 1745 C C . ASP A 1 214 ? -14.635 -4.262 13.689 1.00 91.81 214 ASP A C 1
ATOM 1747 O O . ASP A 1 214 ? -14.767 -3.063 13.452 1.00 91.81 214 ASP A O 1
ATOM 1751 N N . ILE A 1 215 ? -14.600 -5.179 12.719 1.00 88.12 215 ILE A N 1
ATOM 1752 C CA . ILE A 1 215 ? -14.700 -4.852 11.292 1.00 88.12 215 ILE A CA 1
ATOM 1753 C C . ILE A 1 215 ? -16.021 -4.125 11.000 1.00 88.12 215 ILE A C 1
ATOM 1755 O O . ILE A 1 215 ? -16.015 -3.083 10.347 1.00 88.12 215 ILE A O 1
ATOM 1759 N N . ASN A 1 216 ? -17.147 -4.603 11.537 1.00 89.38 216 ASN A N 1
ATOM 1760 C CA . ASN A 1 216 ? -18.448 -3.955 11.333 1.00 89.38 216 ASN A CA 1
ATOM 1761 C C . ASN A 1 216 ? -18.496 -2.516 11.874 1.00 89.38 216 ASN A C 1
ATOM 1763 O O . ASN A 1 216 ? -19.136 -1.665 11.261 1.00 89.38 216 ASN A O 1
ATOM 1767 N N . LEU A 1 217 ? -17.806 -2.229 12.983 1.00 89.00 217 LEU A N 1
ATOM 1768 C CA . LEU A 1 217 ? -17.704 -0.874 13.540 1.00 89.00 217 LEU A CA 1
ATOM 1769 C C . LEU A 1 217 ? -16.819 0.052 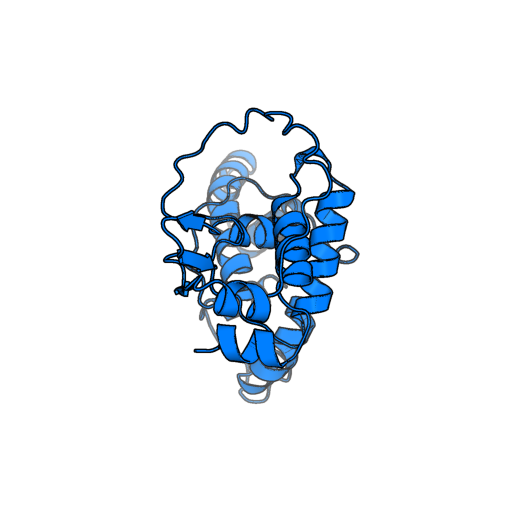12.688 1.00 89.00 217 LEU A C 1
ATOM 1771 O O . LEU A 1 217 ? -17.012 1.266 12.706 1.00 89.00 217 LEU A O 1
ATOM 1775 N N . LE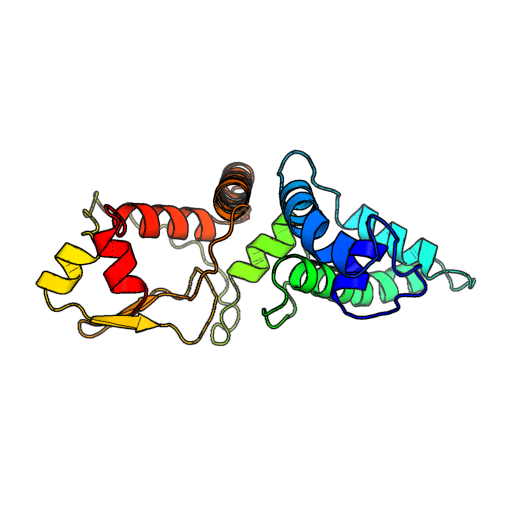U A 1 218 ? -15.876 -0.506 11.924 1.00 86.75 218 LEU A N 1
ATOM 1776 C CA . LEU A 1 218 ? -14.997 0.245 11.022 1.00 86.75 218 LEU A CA 1
ATOM 1777 C C . LEU A 1 218 ? -15.574 0.450 9.610 1.00 86.75 218 LEU A C 1
ATOM 1779 O O . LEU A 1 218 ? -15.116 1.340 8.898 1.00 86.75 218 LEU A O 1
ATOM 1783 N N . HIS A 1 219 ? -16.556 -0.355 9.194 1.00 79.38 219 HIS A N 1
ATOM 1784 C CA . HIS A 1 219 ? -17.212 -0.249 7.882 1.00 79.38 219 HIS A CA 1
ATOM 1785 C C . HIS A 1 219 ? -18.284 0.860 7.791 1.00 79.38 219 HIS A C 1
ATOM 1787 O O . HIS A 1 219 ? -18.802 1.091 6.694 1.00 79.38 219 HIS A O 1
ATOM 1793 N N . GLY A 1 220 ? -18.628 1.499 8.918 1.00 55.66 220 GLY A N 1
ATOM 1794 C CA . GLY A 1 220 ? -19.717 2.481 9.064 1.00 55.66 220 GLY A CA 1
ATOM 1795 C C . GLY A 1 220 ? -19.440 3.883 8.529 1.00 55.66 220 GLY A C 1
ATOM 1796 O O . GLY A 1 220 ? -18.297 4.377 8.663 1.00 55.66 220 GLY A O 1
#

Sequence (220 aa):
MLEILRNSTGISNDYVTNDLIFSYHGKLNFMPDLKRDKLMLQNQLPMLLLKKLVYVETGKEKVTFLLLIFLVSIRSEDFLNKTIVKFCSPSQRFRNIGPCLHVLDVYRKSLLQDPLKKSRDLMHKHSKESTGDIIRSVMELHEAEIRFKVSKTRSVEDIKFRGGVLSLPIVVVDDTTETTFLNLMAYERFHFEVGREVTSYIFFMDNIIDSAKDINLLHG

Secondary structure (DSSP, 8-state):
-HHHHHHTTT----S-TT-TTTSHHHHHHHHHHHHHHHH-GGGPPBHHHHHHHHHHHH--S---HHHHHHHHHHHHHHHHHHHHHHHH-TTSPP------SBHHHHHHHHHT--TT------------------PPPHHHHHHTTPEEEE-SS--TT--EEETTEEEE------TTHHHHHHHHHHHHHH-GGG-SHHHHHHHHHHHH--SHHHHHHH--

Organism: NCBI:txid39325

Mean predicted aligned error: 9.47 Å

Foldseek 3Di:
DVVLLVVLVVPDDPDDCPPCCRHPVNCVPVLLVVLLQQLALVNWDFVVVVLVVVCVVPDPDDDPPVVSSVVSVVVVQLVSLVSLCCSNPVPQDDDDQDDATTSNRSNLSSLADDPPDDDDPPPPPPDPPDDPDQDAALVVLVVVVQAEAEDPDQRLQRWDDDPSYTYGYDDDDDPSRVSNLVNSQVVCVVDVVSDCSSVVSVVNVVRHCPDPVSVVSVVD

Radius of gyration: 20.3 Å; Cα contacts (8 Å, |Δi|>4): 229; chains: 1; bounding box: 45×32×60 Å

Solvent-accessible surface area (backbone atoms only — not comparable to full-atom values): 12991 Å² total; per-residue (Å²): 107,72,64,63,32,41,46,57,72,74,61,77,72,95,56,55,82,81,35,77,61,73,9,75,68,15,37,72,67,46,44,60,58,50,48,44,51,48,34,31,69,93,50,62,55,49,37,69,56,55,51,51,51,54,46,61,75,70,55,89,67,96,56,62,67,67,62,48,48,53,57,43,53,61,56,43,49,55,48,48,49,43,32,49,42,29,53,77,36,70,90,56,84,77,69,89,77,75,88,55,65,24,56,48,49,44,49,52,56,60,39,55,54,52,96,80,66,72,88,66,82,79,72,81,69,78,70,73,84,72,71,88,73,80,65,61,30,46,56,57,38,43,75,70,66,36,40,78,41,81,35,100,44,62,8,64,73,48,62,48,79,56,94,56,31,43,26,40,40,66,76,87,84,57,98,48,42,65,64,41,51,54,26,50,36,49,51,30,70,75,33,78,89,77,46,52,65,69,44,54,39,51,56,52,50,56,44,26,48,83,47,75,65,26,51,59,69,69,74,109